Protein AF-A0A3B6QP80-F1 (afdb_monomer_lite)

Organism: Triticum aestivum (NCBI:txid4565)

Secondary structure (DSSP, 8-state):
-----------------------------------------------------------SSHHHHHHHHHHHHTT-TTS-HHHHHHHHHHSHHHHT-SSHHHHHHHHHHHHHHHHHHHHHHHHHHHHHHHHHHHHHHHHHHHHHHHHHHHHTT--HHHHHHHHHHHHHHHHHHHHHHHHH-SS-TTHHHHHHHHHHHHHHHHHHHHHHHTT-

Structure (mmCIF, N/CA/C/O backbone):
data_AF-A0A3B6QP80-F1
#
_entry.id   AF-A0A3B6QP80-F1
#
loop_
_atom_site.group_PDB
_atom_site.id
_atom_site.type_symbol
_atom_site.label_atom_id
_atom_site.label_alt_id
_atom_site.label_comp_id
_atom_site.label_asym_id
_atom_site.label_entity_id
_atom_site.label_seq_id
_atom_site.pdbx_PDB_ins_code
_atom_site.Cartn_x
_atom_site.Cartn_y
_atom_site.Cartn_z
_atom_site.occupancy
_atom_site.B_iso_or_equiv
_atom_site.auth_seq_id
_atom_site.auth_comp_id
_atom_site.auth_asym_id
_atom_site.auth_atom_id
_atom_site.pdbx_PDB_model_num
ATOM 1 N N . MET A 1 1 ? -5.879 -36.343 30.781 1.00 42.25 1 MET A N 1
ATOM 2 C CA . MET A 1 1 ? -4.598 -36.877 31.306 1.00 42.25 1 MET A CA 1
ATOM 3 C C . MET A 1 1 ? -3.570 -36.590 30.218 1.00 42.25 1 MET A C 1
ATOM 5 O O . MET A 1 1 ? -3.764 -37.098 29.132 1.00 42.25 1 MET A O 1
ATOM 9 N N . TYR A 1 2 ? -2.608 -35.675 30.321 1.00 35.06 2 TYR A N 1
ATOM 10 C CA . TYR A 1 2 ? -1.705 -35.333 31.422 1.00 35.06 2 TYR A CA 1
ATOM 11 C C . TYR A 1 2 ? -1.533 -33.814 31.615 1.00 35.06 2 TYR A C 1
ATOM 13 O O . TYR A 1 2 ? -1.986 -33.013 30.805 1.00 35.06 2 TYR A O 1
ATOM 21 N N . ALA A 1 3 ? -0.939 -33.477 32.758 1.00 36.88 3 ALA A N 1
ATOM 22 C CA . ALA A 1 3 ? -0.979 -32.211 33.470 1.00 36.88 3 ALA A CA 1
ATOM 23 C C . ALA A 1 3 ? 0.114 -31.188 33.096 1.00 36.88 3 ALA A C 1
ATOM 25 O O . ALA A 1 3 ? 1.065 -31.470 32.374 1.00 36.88 3 ALA A O 1
ATOM 26 N N . ALA A 1 4 ? -0.090 -29.999 33.666 1.00 38.25 4 ALA A N 1
ATOM 27 C CA . ALA A 1 4 ? 0.666 -28.758 33.596 1.00 38.25 4 ALA A CA 1
ATOM 28 C C . ALA A 1 4 ? 2.095 -28.794 34.177 1.00 38.25 4 ALA A C 1
ATOM 30 O O . ALA A 1 4 ? 2.418 -29.613 35.035 1.00 38.25 4 ALA A O 1
ATOM 31 N N . GLY A 1 5 ? 2.891 -27.789 33.790 1.00 33.41 5 GLY A N 1
ATOM 32 C CA . GLY A 1 5 ? 4.118 -27.358 34.465 1.00 33.41 5 GLY A CA 1
ATOM 33 C C . GLY A 1 5 ? 4.405 -25.879 34.169 1.00 33.41 5 GLY A C 1
ATOM 34 O O . GLY A 1 5 ? 4.544 -25.495 33.013 1.00 33.41 5 GLY A O 1
ATOM 35 N N . HIS A 1 6 ? 4.426 -25.052 35.217 1.00 35.84 6 HIS A N 1
ATOM 36 C CA . HIS A 1 6 ? 4.630 -23.597 35.210 1.00 35.84 6 HIS A CA 1
ATOM 37 C C . HIS A 1 6 ? 6.099 -23.177 35.434 1.00 35.84 6 HIS A C 1
ATOM 39 O O . HIS A 1 6 ? 6.855 -23.926 36.046 1.00 35.84 6 HIS A O 1
ATOM 45 N N . ALA A 1 7 ? 6.364 -21.898 35.089 1.00 37.06 7 ALA A N 1
ATOM 46 C CA . ALA A 1 7 ? 7.339 -20.920 35.636 1.00 37.06 7 ALA A CA 1
ATOM 47 C C . ALA A 1 7 ? 8.578 -20.578 34.764 1.00 37.06 7 ALA A C 1
ATOM 49 O O . ALA A 1 7 ? 9.056 -21.447 34.042 1.00 37.06 7 ALA A O 1
ATOM 50 N N . PRO A 1 8 ? 9.203 -19.378 34.905 1.00 43.72 8 PRO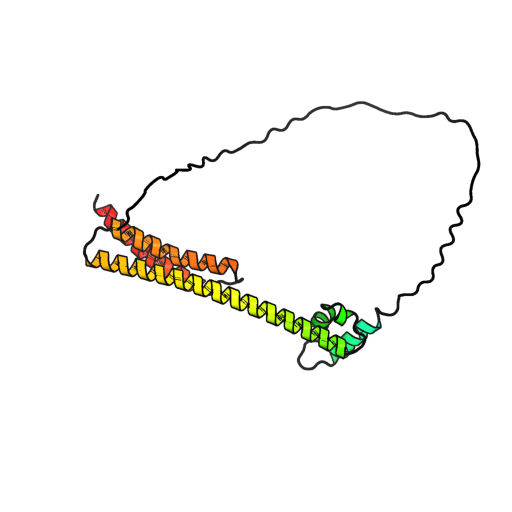 A N 1
ATOM 51 C CA . PRO A 1 8 ? 8.679 -18.062 35.310 1.00 43.72 8 PRO A CA 1
ATOM 52 C C . PRO A 1 8 ? 9.100 -16.882 34.389 1.00 43.72 8 PRO A C 1
ATOM 54 O O . PRO A 1 8 ? 9.961 -16.981 33.521 1.00 43.72 8 PRO A O 1
ATOM 57 N N . VAL A 1 9 ? 8.472 -15.734 34.661 1.00 35.59 9 VAL A N 1
ATOM 58 C CA . VAL A 1 9 ? 8.675 -14.387 34.097 1.00 35.59 9 VAL A CA 1
ATOM 59 C C . VAL A 1 9 ? 10.001 -13.763 34.561 1.00 35.59 9 VAL A C 1
ATOM 61 O O . VAL A 1 9 ? 10.296 -13.777 35.756 1.00 35.59 9 VAL A O 1
ATOM 64 N N . GLN A 1 10 ? 10.753 -13.131 33.649 1.00 35.59 10 GLN A N 1
ATOM 65 C CA . GLN A 1 10 ? 11.842 -12.204 33.987 1.00 35.59 10 GLN A CA 1
ATOM 66 C C . GLN A 1 10 ? 11.586 -10.800 33.421 1.00 35.59 10 GLN A C 1
ATOM 68 O O . GLN A 1 10 ? 11.357 -10.595 32.233 1.00 35.59 10 GLN A O 1
ATOM 73 N N . ASN A 1 11 ? 11.622 -9.846 34.348 1.00 31.84 11 ASN A N 1
ATOM 74 C CA . ASN A 1 11 ? 11.398 -8.414 34.216 1.00 31.84 11 ASN A CA 1
ATOM 75 C C . ASN A 1 11 ? 12.709 -7.730 33.783 1.00 31.84 11 ASN A C 1
ATOM 77 O O . ASN A 1 11 ? 13.734 -7.946 34.428 1.00 31.84 11 ASN A O 1
ATOM 81 N N . SER A 1 12 ? 12.703 -6.920 32.721 1.00 34.31 12 SER A N 1
ATOM 82 C CA . SER A 1 12 ? 13.893 -6.178 32.269 1.00 34.31 12 SER A CA 1
ATOM 83 C C . SER A 1 12 ? 13.595 -4.688 32.136 1.00 34.31 12 SER A C 1
ATOM 85 O O . SER A 1 12 ? 13.133 -4.195 31.110 1.00 34.31 12 SER A O 1
ATOM 87 N N . THR A 1 13 ? 13.884 -3.968 33.215 1.00 31.48 13 THR A N 1
ATOM 88 C CA . THR A 1 13 ? 13.878 -2.508 33.314 1.00 31.48 13 THR A CA 1
ATOM 89 C C . THR A 1 13 ? 15.133 -1.951 32.635 1.00 31.48 13 THR A C 1
ATOM 91 O O . THR A 1 13 ? 16.239 -2.157 33.133 1.00 31.48 13 THR A O 1
ATOM 94 N N . THR A 1 14 ? 14.997 -1.217 31.527 1.00 34.78 14 THR A N 1
ATOM 95 C CA . THR A 1 14 ? 16.144 -0.552 30.876 1.00 34.78 14 THR A CA 1
ATOM 96 C C . THR A 1 14 ? 16.162 0.932 31.239 1.00 34.78 14 THR A C 1
ATOM 98 O O . THR A 1 14 ? 15.241 1.681 30.920 1.00 34.78 14 THR A O 1
ATOM 101 N N . ARG A 1 15 ? 17.214 1.350 31.952 1.00 32.75 15 ARG A N 1
ATOM 102 C CA . ARG A 1 15 ? 17.473 2.721 32.414 1.00 32.75 15 ARG A CA 1
ATOM 103 C C . ARG A 1 15 ? 18.423 3.417 31.428 1.00 32.75 15 ARG A C 1
ATOM 105 O O . ARG A 1 15 ? 19.520 2.928 31.183 1.00 32.75 15 ARG A O 1
ATOM 112 N N . TYR A 1 16 ? 18.004 4.571 30.907 1.00 28.09 16 TYR A N 1
ATOM 113 C CA . TYR A 1 16 ? 18.807 5.496 30.096 1.00 28.09 16 TYR A CA 1
ATOM 114 C C . TYR A 1 16 ? 20.046 6.006 30.857 1.00 28.09 16 TYR A C 1
ATOM 116 O O . TYR A 1 16 ? 19.942 6.390 32.025 1.00 28.09 16 TYR A O 1
ATOM 124 N N . ARG A 1 17 ? 21.204 6.093 30.182 1.00 34.91 17 ARG A N 1
ATOM 125 C CA . ARG A 1 17 ? 22.382 6.835 30.667 1.00 34.91 17 ARG A CA 1
ATOM 126 C C . ARG A 1 17 ? 23.097 7.550 29.514 1.00 34.91 17 ARG A C 1
ATOM 128 O O . ARG A 1 17 ? 23.651 6.913 28.627 1.00 34.91 17 ARG A O 1
ATOM 135 N N . HIS A 1 18 ? 23.073 8.881 29.560 1.00 33.09 18 HIS A N 1
ATOM 136 C CA . HIS A 1 18 ? 23.902 9.783 28.758 1.00 33.09 18 HIS A CA 1
ATOM 137 C C . HIS A 1 18 ? 25.382 9.651 29.155 1.00 33.09 18 HIS A C 1
ATOM 139 O O . HIS A 1 18 ? 25.688 9.644 30.347 1.00 33.09 18 HIS A O 1
ATOM 145 N N . HIS A 1 19 ? 26.294 9.637 28.180 1.00 39.75 19 HIS A N 1
ATOM 146 C CA . HIS A 1 19 ? 27.722 9.871 28.410 1.00 39.75 19 HIS A CA 1
ATOM 147 C C . HIS A 1 19 ? 28.198 11.094 27.625 1.00 39.75 19 HIS A C 1
ATOM 149 O O . HIS A 1 19 ? 27.986 11.209 26.419 1.00 39.75 19 HIS A O 1
ATOM 155 N N . GLY A 1 20 ? 28.794 12.024 28.371 1.00 32.03 20 GLY A N 1
ATOM 156 C CA . GLY A 1 20 ? 29.342 13.283 27.902 1.00 32.03 20 GLY A CA 1
ATOM 157 C C . GLY A 1 20 ? 30.789 13.192 27.412 1.00 32.03 20 GLY A C 1
ATOM 158 O O . GLY A 1 20 ? 31.537 12.267 27.716 1.00 32.03 20 GLY A O 1
ATOM 159 N N . ARG A 1 21 ? 31.116 14.235 26.651 1.00 31.36 21 ARG A N 1
ATOM 160 C CA . ARG A 1 21 ? 32.393 14.695 26.095 1.00 31.36 21 ARG A CA 1
ATOM 161 C C . ARG A 1 21 ? 33.465 14.945 27.168 1.00 31.36 21 ARG A C 1
ATOM 163 O O . ARG A 1 21 ? 33.169 15.604 28.159 1.00 31.36 21 ARG A O 1
ATOM 170 N N . VAL A 1 22 ? 34.716 14.560 26.891 1.00 34.41 2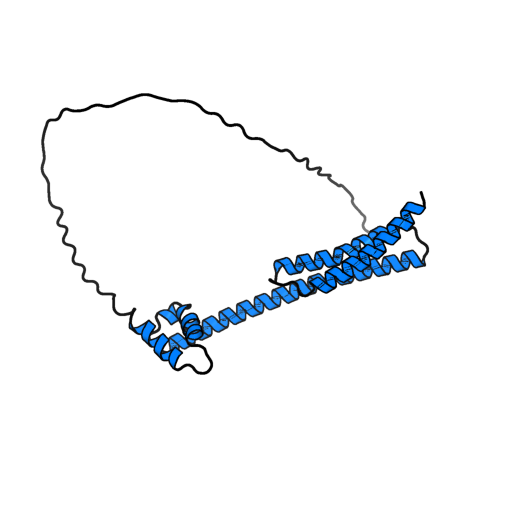2 VAL A N 1
ATOM 171 C CA . VAL A 1 22 ? 35.927 15.161 27.487 1.00 34.41 22 VAL A CA 1
ATOM 172 C C . VAL A 1 22 ? 37.004 15.299 26.403 1.00 34.41 22 VAL A C 1
ATOM 174 O O . VAL A 1 22 ? 37.457 14.310 25.835 1.00 34.41 22 VAL A O 1
ATOM 177 N N . GLU A 1 23 ? 37.374 16.548 26.112 1.00 32.44 23 GLU A N 1
ATOM 178 C CA . GLU A 1 23 ? 38.562 16.963 25.356 1.00 32.44 23 GLU A CA 1
ATOM 179 C C . GLU A 1 23 ? 39.790 17.006 26.273 1.00 32.44 23 GLU A C 1
ATOM 181 O O . GLU A 1 23 ? 39.702 17.475 27.408 1.00 32.44 23 GLU A O 1
ATOM 186 N N . THR A 1 24 ? 40.960 16.655 25.741 1.00 33.72 24 THR A N 1
ATOM 187 C CA . THR A 1 24 ? 42.260 17.039 26.308 1.00 33.72 24 THR A CA 1
ATOM 188 C C . THR A 1 24 ? 43.188 17.558 25.204 1.00 33.72 24 THR A C 1
ATOM 190 O O . THR A 1 24 ? 43.560 16.848 24.275 1.00 33.72 24 THR A O 1
ATOM 193 N N . ARG A 1 25 ? 43.562 18.841 25.316 1.00 37.84 25 ARG A N 1
ATOM 194 C CA . ARG A 1 25 ? 44.695 19.488 24.626 1.00 37.84 25 ARG A CA 1
ATOM 195 C C . ARG A 1 25 ? 45.981 19.277 25.435 1.00 37.84 25 ARG A C 1
ATOM 197 O O . ARG A 1 25 ? 45.911 19.350 26.660 1.00 37.84 25 ARG A O 1
ATOM 204 N N . ARG A 1 26 ? 47.138 19.242 24.750 1.00 34.91 26 ARG A N 1
ATOM 205 C CA . ARG A 1 26 ? 48.271 20.209 24.869 1.00 34.91 26 ARG A CA 1
ATOM 206 C C . ARG A 1 26 ? 49.632 19.545 24.572 1.00 34.91 26 ARG A C 1
ATOM 208 O O . ARG A 1 26 ? 49.967 18.544 25.188 1.00 34.91 26 ARG A O 1
ATOM 215 N N . GLY A 1 27 ? 50.443 20.186 23.722 1.00 31.09 27 GLY A N 1
ATOM 216 C CA . GLY A 1 27 ? 51.896 19.969 23.636 1.00 31.09 27 GLY A CA 1
ATOM 217 C C . GLY A 1 27 ? 52.517 20.506 22.340 1.00 31.09 27 GLY A C 1
ATOM 218 O O . GLY A 1 27 ? 52.315 19.909 21.294 1.00 31.09 27 GLY A O 1
ATOM 219 N N . SER A 1 28 ? 53.238 21.628 22.430 1.00 30.34 28 SER A N 1
ATOM 220 C CA . SER A 1 28 ? 53.829 22.430 21.342 1.00 30.34 28 SER A CA 1
ATOM 221 C C . SER A 1 28 ? 55.369 22.413 21.400 1.00 30.34 28 SER A C 1
ATOM 223 O O . SER A 1 28 ? 55.926 22.347 22.495 1.00 30.34 28 SER A O 1
ATOM 225 N N . ASP A 1 29 ? 55.988 22.570 20.224 1.00 34.75 29 ASP A N 1
ATOM 226 C CA . ASP A 1 29 ? 57.304 23.159 19.882 1.00 34.75 29 ASP A CA 1
ATOM 227 C C . ASP A 1 29 ? 58.663 22.473 20.143 1.00 34.75 29 ASP A C 1
ATOM 229 O O . ASP A 1 29 ? 59.101 22.277 21.281 1.00 34.75 29 ASP A O 1
ATOM 233 N N . ARG A 1 30 ? 59.405 22.299 19.027 1.00 37.44 30 ARG A N 1
ATOM 234 C CA . ARG A 1 30 ? 60.784 22.784 18.707 1.00 37.44 30 ARG A CA 1
ATOM 235 C C . ARG A 1 30 ? 61.323 22.024 17.472 1.00 37.44 30 ARG A C 1
ATOM 237 O O . ARG A 1 30 ? 61.018 20.851 17.340 1.00 37.44 30 ARG A O 1
ATOM 244 N N . ASN A 1 31 ? 62.207 22.495 16.589 1.00 31.38 31 ASN A N 1
ATOM 245 C CA . ASN A 1 31 ? 62.727 23.789 16.126 1.00 31.38 31 ASN A CA 1
ATOM 246 C C . ASN A 1 31 ? 63.717 23.441 14.972 1.00 31.38 31 ASN A C 1
ATOM 248 O O . ASN A 1 31 ? 64.502 22.514 15.140 1.00 31.38 31 ASN A O 1
ATOM 252 N N . THR A 1 32 ? 63.640 24.154 13.843 1.00 33.72 32 THR A N 1
ATOM 253 C CA . THR A 1 32 ? 64.679 24.522 12.833 1.00 33.72 32 THR A CA 1
ATOM 254 C C . THR A 1 32 ? 65.890 23.624 12.454 1.00 33.72 32 THR A C 1
ATOM 256 O O . THR A 1 32 ? 66.732 23.297 13.285 1.00 33.72 32 THR A O 1
ATOM 259 N N . ASP A 1 33 ? 66.018 23.423 11.129 1.00 34.81 33 ASP A N 1
ATOM 260 C CA . ASP A 1 33 ? 67.166 23.050 10.248 1.00 34.81 33 ASP A CA 1
ATOM 261 C C . ASP A 1 33 ? 68.368 24.045 10.346 1.00 34.81 33 ASP A C 1
ATOM 263 O O . ASP A 1 33 ? 68.107 25.159 10.822 1.00 34.81 33 ASP A O 1
ATOM 267 N N . PRO A 1 34 ? 69.648 23.762 9.934 1.00 43.53 34 PRO A N 1
ATOM 268 C CA . PRO A 1 34 ? 70.064 23.736 8.502 1.00 43.53 34 PRO A CA 1
ATOM 269 C C . PRO A 1 34 ? 71.349 22.925 8.078 1.00 43.53 34 PRO A C 1
ATOM 271 O O . PRO A 1 34 ? 72.372 22.909 8.755 1.00 43.53 34 PRO A O 1
ATOM 274 N N . HIS A 1 35 ? 71.332 22.387 6.846 1.00 33.09 35 HIS A N 1
ATOM 275 C CA . HIS A 1 35 ? 72.369 22.423 5.772 1.00 33.09 35 HIS A CA 1
ATOM 276 C C . HIS A 1 35 ? 73.858 21.935 5.912 1.00 33.09 35 HIS A C 1
ATOM 278 O O . HIS A 1 35 ? 74.719 22.610 6.466 1.00 33.09 35 HIS A O 1
ATOM 284 N N . THR A 1 36 ? 74.180 20.914 5.081 1.00 34.19 36 THR A N 1
ATOM 285 C CA . THR A 1 36 ? 75.286 20.836 4.065 1.00 34.19 36 THR A CA 1
ATOM 286 C C . THR A 1 36 ? 76.700 20.306 4.416 1.00 34.19 36 THR A C 1
ATOM 288 O O . THR A 1 36 ? 77.429 20.933 5.178 1.00 34.19 36 THR A O 1
ATOM 291 N N . LYS A 1 37 ? 77.124 19.233 3.696 1.00 35.09 37 LYS A N 1
ATOM 292 C CA . LYS A 1 37 ? 78.443 18.922 3.033 1.00 35.09 37 LYS A CA 1
ATOM 293 C C . LYS A 1 37 ? 78.503 17.396 2.738 1.00 35.09 37 LYS A C 1
ATOM 295 O O . LYS A 1 37 ? 78.492 16.625 3.684 1.00 35.09 37 LYS A O 1
ATOM 300 N N . LEU A 1 38 ? 78.301 16.848 1.530 1.00 32.25 38 LEU A N 1
ATOM 301 C CA . LEU A 1 38 ? 79.022 16.863 0.232 1.00 32.25 38 LEU A CA 1
ATOM 302 C C . LEU A 1 38 ? 80.379 16.101 0.204 1.00 32.25 38 LEU A C 1
ATOM 304 O O . LEU A 1 38 ? 81.248 16.405 1.011 1.00 32.25 38 LEU A O 1
ATOM 308 N N . PHE A 1 39 ? 80.535 15.233 -0.824 1.00 33.19 39 PHE A N 1
ATOM 309 C CA . PHE A 1 39 ? 81.672 14.377 -1.277 1.00 33.19 39 PHE A CA 1
ATOM 310 C C . PHE A 1 39 ? 81.758 12.964 -0.637 1.00 33.19 39 PHE A C 1
ATOM 312 O O . PHE A 1 39 ? 81.734 12.844 0.575 1.00 33.19 39 PHE A O 1
ATOM 319 N N . THR A 1 40 ? 81.843 11.823 -1.353 1.00 37.25 40 THR A N 1
ATOM 320 C CA . THR A 1 40 ? 82.521 11.539 -2.642 1.00 37.25 40 THR A CA 1
ATOM 321 C C . THR A 1 40 ? 82.064 10.186 -3.266 1.00 37.25 40 THR A C 1
ATOM 323 O O . THR A 1 40 ? 82.078 9.173 -2.582 1.00 37.25 40 THR A O 1
ATOM 326 N N . LEU A 1 41 ? 81.701 10.203 -4.563 1.00 34.75 41 LEU A N 1
ATOM 327 C CA . LEU A 1 41 ? 82.049 9.290 -5.687 1.00 34.75 41 LEU A CA 1
ATOM 328 C C . LEU A 1 41 ? 82.120 7.740 -5.539 1.00 34.75 41 LEU A C 1
ATOM 330 O O . LEU A 1 41 ? 83.034 7.238 -4.898 1.00 34.75 41 LEU A O 1
ATOM 334 N N . LEU A 1 42 ? 81.311 6.991 -6.323 1.00 31.12 42 LEU A N 1
ATOM 335 C CA . LEU A 1 42 ? 81.707 6.188 -7.520 1.00 31.12 42 LEU A CA 1
ATOM 336 C C . LEU A 1 42 ? 80.675 5.093 -7.914 1.00 31.12 42 LEU A C 1
ATOM 338 O O . LEU A 1 42 ? 80.025 4.506 -7.061 1.00 31.12 42 LEU A O 1
ATOM 342 N N . GLN A 1 43 ? 80.680 4.763 -9.217 1.00 39.47 43 GLN A N 1
ATOM 343 C CA . GLN A 1 43 ? 80.180 3.546 -9.903 1.00 39.47 43 GLN A CA 1
ATOM 344 C C . GLN A 1 43 ? 78.843 3.612 -10.684 1.00 39.47 43 GLN A C 1
ATOM 346 O O . GLN A 1 43 ? 77.770 3.245 -10.222 1.00 39.47 43 GLN A O 1
ATOM 351 N N . MET A 1 44 ? 78.992 4.081 -11.931 1.00 33.00 44 MET A N 1
ATOM 352 C CA . MET A 1 44 ? 78.437 3.593 -13.210 1.00 33.00 44 MET A CA 1
ATOM 353 C C . MET A 1 44 ? 77.438 2.413 -13.216 1.00 33.00 44 MET A C 1
ATOM 355 O O . MET A 1 44 ? 77.848 1.290 -12.947 1.00 33.00 44 MET A O 1
ATOM 359 N N . GLN A 1 45 ? 76.229 2.633 -13.770 1.00 36.34 45 GLN A N 1
ATOM 360 C CA . GLN A 1 45 ? 75.634 1.789 -14.836 1.00 36.34 45 GLN A CA 1
ATOM 361 C C . GLN A 1 45 ? 74.341 2.406 -15.430 1.00 36.34 45 GLN A C 1
ATOM 363 O O . GLN A 1 45 ? 73.372 2.573 -14.693 1.00 36.34 45 GLN A O 1
ATOM 368 N N . PRO A 1 46 ? 74.259 2.700 -16.748 1.00 43.50 46 PRO A N 1
ATOM 369 C CA . PRO A 1 46 ? 72.988 2.997 -17.406 1.00 43.50 46 PRO A CA 1
ATOM 370 C C . PRO A 1 46 ? 72.725 2.030 -18.571 1.00 43.50 46 PRO A C 1
ATOM 372 O O . PRO A 1 46 ? 73.402 2.091 -19.588 1.00 43.50 46 PRO A O 1
ATOM 375 N N . CYS A 1 47 ? 71.716 1.168 -18.451 1.00 38.47 47 CYS A N 1
ATOM 376 C CA . CYS A 1 47 ? 71.090 0.489 -19.592 1.00 38.47 47 CYS A CA 1
ATOM 377 C C . CYS A 1 47 ? 69.632 0.166 -19.241 1.00 38.47 47 CYS A C 1
ATOM 379 O O . CYS A 1 47 ? 69.298 -0.960 -18.886 1.00 38.47 47 CYS A O 1
ATOM 381 N N . VAL A 1 48 ? 68.753 1.165 -19.330 1.00 49.12 48 VAL A N 1
ATOM 382 C CA . VAL A 1 48 ? 67.304 0.934 -19.406 1.00 49.12 48 VAL A CA 1
ATOM 383 C C . VAL A 1 48 ? 66.823 1.559 -20.708 1.00 49.12 48 VAL A C 1
ATOM 385 O O . VAL A 1 48 ? 66.620 2.765 -20.811 1.00 49.12 48 VAL A O 1
ATOM 388 N N . VAL A 1 49 ? 66.713 0.710 -21.728 1.00 47.56 49 VAL A N 1
ATOM 389 C CA . VAL A 1 49 ? 66.086 1.017 -23.014 1.00 47.56 49 VAL A CA 1
ATOM 390 C C . VAL A 1 49 ? 64.577 1.061 -22.784 1.00 47.56 49 VAL A C 1
ATOM 392 O O . VAL A 1 49 ? 63.948 0.024 -22.592 1.00 47.56 49 VAL A O 1
ATOM 395 N N . LEU A 1 50 ? 63.993 2.259 -22.790 1.00 46.97 50 LEU A N 1
ATOM 396 C CA . LEU A 1 50 ? 62.546 2.458 -22.838 1.00 46.97 50 LEU A CA 1
ATOM 397 C C . LEU A 1 50 ? 62.173 2.918 -24.255 1.00 46.97 50 LEU A C 1
ATOM 399 O O . LEU A 1 50 ? 62.246 4.104 -24.564 1.00 46.97 50 LEU A O 1
ATOM 403 N N . LEU A 1 51 ? 61.775 1.982 -25.119 1.00 52.41 51 LEU A N 1
ATOM 404 C CA . LEU A 1 51 ? 61.091 2.293 -26.378 1.00 52.41 51 LEU A CA 1
ATOM 405 C C . LEU A 1 51 ? 59.682 1.694 -26.346 1.00 52.41 51 LEU A C 1
ATOM 407 O O . LEU A 1 51 ? 59.449 0.532 -26.666 1.00 52.41 51 LEU A O 1
ATOM 411 N N . LEU A 1 52 ? 58.746 2.542 -25.921 1.00 51.84 52 LEU A N 1
ATOM 412 C CA . LEU A 1 52 ? 57.300 2.406 -26.064 1.00 51.84 52 LEU A CA 1
ATOM 413 C C . LEU A 1 52 ? 56.908 2.524 -27.543 1.00 51.84 52 LEU A C 1
ATOM 415 O O . LEU A 1 52 ? 56.923 3.628 -28.071 1.00 51.84 52 LEU A O 1
ATOM 419 N N . THR A 1 53 ? 56.489 1.431 -28.186 1.00 53.97 53 THR A N 1
ATOM 420 C CA . THR A 1 53 ? 55.565 1.473 -29.340 1.00 53.97 53 THR A CA 1
ATOM 421 C C . THR A 1 53 ? 54.761 0.170 -29.442 1.00 53.97 53 THR A C 1
ATOM 423 O O . THR A 1 53 ? 55.016 -0.687 -30.281 1.00 53.97 53 THR A O 1
ATOM 426 N N . LEU A 1 54 ? 53.741 0.014 -28.593 1.00 42.75 54 LEU A N 1
ATOM 427 C CA . LEU A 1 54 ? 52.620 -0.877 -28.907 1.00 42.75 54 LEU A CA 1
ATOM 428 C C . LEU A 1 54 ? 51.534 -0.049 -29.594 1.00 42.75 54 LEU A C 1
ATOM 430 O O . LEU A 1 54 ? 50.710 0.594 -28.948 1.00 42.75 54 LEU A O 1
ATOM 434 N N . ALA A 1 55 ? 51.544 -0.073 -30.925 1.00 54.38 55 ALA A N 1
ATOM 435 C CA . ALA A 1 55 ? 50.378 0.262 -31.724 1.00 54.38 55 ALA A CA 1
ATOM 436 C C . ALA A 1 55 ? 49.347 -0.867 -31.566 1.00 54.38 55 ALA A C 1
ATOM 438 O O . ALA A 1 55 ? 49.300 -1.804 -32.359 1.00 54.38 55 ALA A O 1
ATOM 439 N N . ILE A 1 56 ? 48.533 -0.791 -30.516 1.00 54.03 56 ILE A N 1
ATOM 440 C CA . ILE A 1 56 ? 47.239 -1.470 -30.486 1.00 54.03 56 ILE A CA 1
ATOM 441 C C . ILE A 1 56 ? 46.219 -0.383 -30.809 1.00 54.03 56 ILE A C 1
ATOM 443 O O . ILE A 1 56 ? 46.014 0.535 -30.020 1.00 54.03 56 ILE A O 1
ATOM 447 N N . LEU A 1 57 ? 45.597 -0.470 -31.980 1.00 49.31 57 LEU A N 1
ATOM 448 C CA . LEU A 1 57 ? 44.325 0.193 -32.243 1.00 49.31 57 LEU A CA 1
ATOM 449 C C . LEU A 1 57 ? 43.211 -0.709 -31.695 1.00 49.31 57 LEU A C 1
ATOM 451 O O . LEU A 1 57 ? 42.950 -1.757 -32.285 1.00 49.31 57 LEU A O 1
ATOM 455 N N . PRO A 1 58 ? 42.495 -0.304 -30.635 1.00 53.53 58 PRO A N 1
ATOM 456 C CA . PRO A 1 58 ? 41.117 -0.715 -30.446 1.00 53.53 58 PRO A CA 1
ATOM 457 C C . PRO A 1 58 ? 40.255 0.544 -30.375 1.00 53.53 58 PRO A C 1
ATOM 459 O O . PRO A 1 58 ? 39.745 0.915 -29.323 1.00 53.53 58 PRO A O 1
ATOM 462 N N . SER A 1 59 ? 40.118 1.263 -31.482 1.00 51.69 59 SER A N 1
ATOM 463 C CA . SER A 1 59 ? 39.344 2.505 -31.468 1.00 51.69 59 SER A CA 1
ATOM 464 C C . SER A 1 59 ? 38.639 2.752 -32.790 1.00 51.69 59 SER A C 1
ATOM 466 O O . SER A 1 59 ? 38.858 3.753 -33.455 1.00 51.69 59 SER A O 1
ATOM 468 N N . LEU A 1 60 ? 37.730 1.839 -33.149 1.00 47.88 60 LEU A N 1
ATOM 469 C CA . LEU A 1 60 ? 36.632 2.173 -34.060 1.00 47.88 60 LEU A CA 1
ATOM 470 C C . LEU A 1 60 ? 35.375 1.314 -33.833 1.00 47.88 60 LEU A C 1
ATOM 472 O O . LEU A 1 60 ? 34.765 0.826 -34.775 1.00 47.88 60 LEU A O 1
ATOM 476 N N . VAL A 1 61 ? 34.975 1.110 -32.574 1.00 50.22 61 VAL A N 1
ATOM 477 C CA . VAL A 1 61 ? 33.683 0.458 -32.251 1.00 50.22 61 VAL A CA 1
ATOM 478 C C . VAL A 1 61 ? 32.725 1.399 -31.508 1.00 50.22 61 VAL A C 1
ATOM 480 O O . VAL A 1 61 ? 31.541 1.115 -31.401 1.00 50.22 61 VAL A O 1
ATOM 483 N N . ALA A 1 62 ? 33.185 2.576 -31.069 1.00 47.12 62 ALA A N 1
ATOM 484 C CA . ALA A 1 62 ? 32.328 3.557 -30.396 1.00 47.12 62 ALA A CA 1
ATOM 485 C C . ALA A 1 62 ? 31.410 4.340 -31.362 1.00 47.12 62 ALA A C 1
ATOM 487 O O . ALA A 1 62 ? 30.384 4.875 -30.951 1.00 47.12 62 ALA A O 1
ATOM 488 N N . SER A 1 63 ? 31.759 4.418 -32.652 1.00 51.94 63 SER A N 1
ATOM 489 C CA . SER A 1 63 ? 31.061 5.279 -33.623 1.00 51.94 63 SER A CA 1
ATOM 490 C C . SER A 1 63 ? 29.910 4.585 -34.362 1.00 51.94 63 SER A C 1
ATOM 492 O O . SER A 1 63 ? 29.009 5.255 -34.861 1.00 51.94 63 SER A O 1
ATOM 494 N N . THR A 1 64 ? 29.918 3.252 -34.445 1.00 53.88 64 THR A N 1
ATOM 495 C CA . THR A 1 64 ? 28.905 2.468 -35.177 1.00 53.88 64 THR A CA 1
ATOM 496 C C . THR A 1 64 ? 27.697 2.102 -34.317 1.00 53.88 64 THR A C 1
ATOM 498 O O . THR A 1 64 ? 26.590 1.958 -34.828 1.00 53.88 64 THR A O 1
ATOM 501 N N . THR A 1 65 ? 27.879 1.982 -33.003 1.00 58.03 65 THR A N 1
ATOM 502 C CA . THR A 1 65 ? 26.815 1.550 -32.088 1.00 58.03 65 THR A CA 1
ATOM 503 C C . THR A 1 65 ? 25.860 2.703 -31.762 1.00 58.03 65 THR A C 1
ATOM 505 O O . THR A 1 65 ? 24.640 2.539 -31.811 1.00 58.03 65 THR A O 1
ATOM 508 N N . SER A 1 66 ? 26.406 3.912 -31.583 1.00 66.62 66 SER A N 1
ATOM 509 C CA . SER A 1 66 ? 25.635 5.159 -31.478 1.00 66.62 66 SER A CA 1
ATOM 510 C C . SER A 1 66 ? 24.830 5.456 -32.756 1.00 66.62 66 SER A C 1
ATOM 512 O O . SER A 1 66 ? 23.662 5.848 -32.687 1.00 66.62 66 SER A O 1
ATOM 514 N N . SER A 1 67 ? 25.393 5.185 -33.944 1.00 80.50 67 SER A N 1
ATOM 515 C CA . SER A 1 67 ? 24.689 5.416 -35.215 1.00 80.50 67 SER A CA 1
ATOM 516 C C . SER A 1 67 ? 23.543 4.425 -35.455 1.00 80.50 67 SER A C 1
ATOM 518 O O . SER A 1 67 ? 22.502 4.814 -36.000 1.00 80.50 67 SER A O 1
ATOM 520 N N . LEU A 1 68 ? 23.678 3.170 -35.004 1.00 94.25 68 LEU A N 1
ATOM 521 C CA . LEU A 1 68 ? 22.623 2.164 -35.120 1.00 94.25 68 LEU A CA 1
ATOM 522 C C . LEU A 1 68 ? 21.434 2.457 -34.195 1.00 94.25 68 LEU A C 1
ATOM 524 O O . LEU A 1 68 ? 20.288 2.347 -34.642 1.00 94.25 68 LEU A O 1
ATOM 528 N N . ILE A 1 69 ? 21.689 2.854 -32.942 1.00 94.31 69 ILE A N 1
ATOM 529 C CA . ILE A 1 69 ? 20.636 3.274 -32.004 1.00 94.31 69 ILE A CA 1
ATOM 530 C C . ILE A 1 69 ? 19.899 4.493 -32.569 1.00 94.31 69 ILE A C 1
ATOM 532 O O . ILE A 1 69 ? 18.680 4.438 -32.713 1.00 94.31 69 ILE A O 1
ATOM 536 N N . ASN A 1 70 ? 20.616 5.537 -32.998 1.00 95.00 70 ASN A N 1
ATOM 537 C CA . ASN A 1 70 ? 20.011 6.741 -33.580 1.00 95.00 70 ASN A CA 1
ATOM 538 C C . ASN A 1 70 ? 19.140 6.417 -34.816 1.00 95.00 70 ASN A C 1
ATOM 540 O O . ASN A 1 70 ? 17.968 6.795 -34.900 1.00 95.00 70 ASN A O 1
ATOM 544 N N . THR A 1 71 ? 19.668 5.624 -35.755 1.00 95.25 71 THR A N 1
ATOM 545 C CA . THR A 1 71 ? 18.922 5.215 -36.962 1.00 95.25 71 THR A CA 1
ATOM 546 C C . THR A 1 71 ? 17.694 4.364 -36.629 1.00 95.25 71 THR A C 1
ATOM 548 O O . THR A 1 71 ? 16.687 4.416 -37.335 1.00 95.25 71 THR A O 1
ATOM 551 N N . THR A 1 72 ? 17.771 3.549 -35.578 1.00 95.75 72 THR A N 1
ATOM 552 C CA . THR A 1 72 ? 16.647 2.717 -35.139 1.00 95.75 72 THR A CA 1
ATOM 553 C C . THR A 1 72 ? 15.586 3.570 -34.449 1.00 95.75 72 THR A C 1
ATOM 555 O O . THR A 1 72 ? 14.421 3.501 -34.833 1.00 95.75 72 THR A O 1
ATOM 558 N N . CYS A 1 73 ? 15.980 4.423 -33.504 1.00 96.31 73 CYS A N 1
ATOM 559 C CA . CYS A 1 73 ? 15.067 5.254 -32.722 1.00 96.31 73 CYS A CA 1
ATOM 560 C C . CYS A 1 73 ? 14.397 6.363 -33.539 1.00 96.31 73 CYS A C 1
ATOM 562 O O . CYS A 1 73 ? 13.245 6.684 -33.278 1.00 96.31 73 CYS A O 1
ATOM 564 N N . SER A 1 74 ? 15.053 6.901 -34.572 1.00 96.38 74 SER A N 1
ATOM 565 C CA . SER A 1 74 ? 14.432 7.866 -35.500 1.00 96.38 74 SER A CA 1
ATOM 566 C C . SER A 1 74 ? 13.337 7.257 -36.385 1.00 96.38 74 SER A C 1
ATOM 568 O O . SER A 1 74 ? 12.527 7.989 -36.949 1.00 96.38 74 SER A O 1
ATOM 570 N N . LYS A 1 75 ? 13.307 5.925 -36.522 1.00 96.06 75 LYS A N 1
ATOM 571 C CA . LYS A 1 75 ? 12.342 5.190 -37.358 1.00 96.06 75 LYS A CA 1
ATOM 572 C C . LYS A 1 75 ? 11.364 4.338 -36.549 1.00 96.06 75 LYS A C 1
ATOM 574 O O . LYS A 1 75 ? 10.487 3.712 -37.141 1.00 96.06 75 LYS A O 1
ATOM 579 N N . ALA A 1 76 ? 11.531 4.261 -35.230 1.00 94.56 76 ALA A N 1
ATOM 580 C CA . ALA A 1 76 ? 10.678 3.457 -34.368 1.00 94.56 76 ALA A CA 1
ATOM 581 C C . ALA A 1 76 ? 9.285 4.106 -34.262 1.00 94.56 76 ALA A C 1
ATOM 583 O O . ALA A 1 76 ? 9.186 5.263 -33.853 1.00 94.56 76 ALA A O 1
ATOM 584 N N . PRO A 1 77 ? 8.201 3.402 -34.627 1.00 93.75 77 PRO A N 1
ATOM 585 C CA . PRO A 1 77 ? 6.860 3.953 -34.496 1.00 93.75 77 PRO A CA 1
ATOM 586 C C . PRO A 1 77 ? 6.421 3.968 -33.027 1.00 93.75 77 PRO A C 1
ATOM 588 O O . PRO A 1 77 ? 6.765 3.068 -32.263 1.00 93.75 77 PRO A O 1
ATOM 591 N N . ASN A 1 78 ? 5.597 4.951 -32.653 1.00 94.06 78 ASN A N 1
ATOM 592 C CA . ASN A 1 78 ? 4.895 5.026 -31.361 1.00 94.06 78 ASN A CA 1
ATOM 593 C C . ASN A 1 78 ? 5.787 5.041 -30.105 1.00 94.06 78 ASN A C 1
ATOM 595 O O . ASN A 1 78 ? 5.302 4.799 -29.002 1.00 94.06 78 ASN A O 1
ATOM 599 N N . VAL A 1 79 ? 7.077 5.341 -30.249 1.00 94.06 79 VAL A N 1
ATOM 600 C CA . VAL A 1 79 ? 8.020 5.484 -29.137 1.00 94.06 79 VAL A CA 1
ATOM 601 C C . VAL A 1 79 ? 8.767 6.797 -29.323 1.00 94.06 79 VAL A C 1
ATOM 603 O O . VAL A 1 79 ? 9.198 7.107 -30.432 1.00 94.06 79 VAL A O 1
ATOM 606 N N . SER A 1 80 ? 8.914 7.590 -28.258 1.00 96.12 80 SER A N 1
ATOM 607 C CA . SER A 1 80 ? 9.714 8.811 -28.353 1.00 96.12 80 SER A CA 1
ATOM 608 C C . SER A 1 80 ? 11.183 8.461 -28.583 1.00 96.12 80 SER A C 1
ATOM 610 O O . SER A 1 80 ? 11.697 7.479 -28.039 1.00 96.12 80 SER A O 1
ATOM 612 N N . TYR A 1 81 ? 11.866 9.281 -29.382 1.00 95.75 81 TYR A N 1
ATOM 613 C CA . TYR A 1 81 ? 13.281 9.085 -29.687 1.00 95.75 81 TYR A CA 1
ATOM 614 C C . TYR A 1 81 ? 14.113 8.938 -28.403 1.00 95.75 81 TYR A C 1
ATOM 616 O O . TYR A 1 81 ? 14.836 7.954 -28.251 1.00 95.75 81 TYR A O 1
ATOM 624 N N . ASP A 1 82 ? 13.921 9.841 -27.438 1.00 96.44 82 ASP A N 1
ATOM 625 C CA . ASP A 1 82 ? 14.659 9.837 -26.171 1.00 96.44 82 ASP A CA 1
ATOM 626 C C . ASP A 1 82 ? 14.391 8.580 -25.339 1.00 96.44 82 ASP A C 1
ATOM 628 O O . ASP A 1 82 ? 15.321 7.988 -24.794 1.00 96.44 82 ASP A O 1
ATOM 632 N N . HIS A 1 83 ? 13.136 8.119 -25.267 1.00 95.38 83 HIS A N 1
ATOM 633 C CA . HIS A 1 83 ? 12.816 6.883 -24.553 1.00 95.38 83 HIS A CA 1
ATOM 634 C C . HIS A 1 83 ? 13.505 5.679 -25.201 1.00 95.38 83 HIS A C 1
ATOM 636 O O . HIS A 1 83 ? 14.106 4.866 -24.501 1.00 95.38 83 HIS A O 1
ATOM 642 N N . CYS A 1 84 ? 13.470 5.590 -26.533 1.00 96.62 84 CYS A N 1
ATOM 643 C CA . CYS A 1 84 ? 14.144 4.529 -27.275 1.00 96.62 84 CYS A CA 1
ATOM 644 C C . CYS A 1 84 ? 15.661 4.531 -27.033 1.00 96.62 84 CYS A C 1
ATOM 646 O O . CYS A 1 84 ? 16.228 3.487 -26.703 1.00 96.62 84 CYS A O 1
ATOM 648 N N . VAL A 1 85 ? 16.315 5.694 -27.140 1.00 95.44 85 VAL A N 1
ATOM 649 C CA . VAL A 1 85 ? 17.761 5.822 -26.901 1.00 95.44 85 VAL A CA 1
ATOM 650 C C . VAL A 1 85 ? 18.105 5.408 -25.473 1.00 95.44 85 VAL A C 1
ATOM 652 O O . VAL A 1 85 ? 19.034 4.621 -25.282 1.00 95.44 85 VAL A O 1
ATOM 655 N N . ASN A 1 86 ? 17.340 5.881 -24.487 1.00 94.94 86 ASN A N 1
ATOM 656 C CA . ASN A 1 86 ? 17.569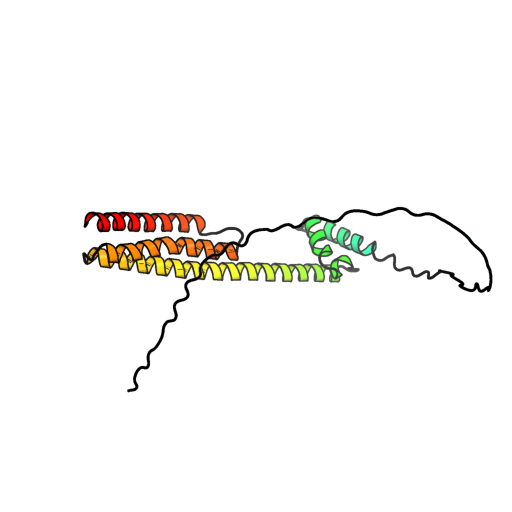 5.570 -23.078 1.00 94.94 86 ASN A CA 1
ATOM 657 C C . ASN A 1 86 ? 17.432 4.069 -22.794 1.00 94.94 86 ASN A C 1
ATOM 659 O O . ASN A 1 86 ? 18.308 3.490 -22.157 1.00 94.94 86 ASN A O 1
ATOM 663 N N . VAL A 1 87 ? 16.375 3.425 -23.300 1.00 94.81 87 VAL A N 1
ATOM 664 C CA . VAL A 1 87 ? 16.153 1.980 -23.122 1.00 94.81 87 VAL A CA 1
ATOM 665 C C . VAL A 1 87 ? 17.282 1.163 -23.744 1.00 94.81 87 VAL A C 1
ATOM 667 O O . VAL A 1 87 ? 17.822 0.268 -23.098 1.00 94.81 87 VAL A O 1
ATOM 670 N N . LEU A 1 88 ? 17.659 1.464 -24.989 1.00 95.12 88 LEU A N 1
ATOM 671 C CA . LEU A 1 88 ? 18.668 0.681 -25.705 1.00 95.12 88 LEU A CA 1
ATOM 672 C C . LEU A 1 88 ? 20.084 0.902 -25.164 1.00 95.12 88 LEU A C 1
ATOM 674 O O . LEU A 1 88 ? 20.887 -0.028 -25.178 1.00 95.12 88 LEU A O 1
ATOM 678 N N . SER A 1 89 ? 20.384 2.106 -24.677 1.00 94.00 89 SER A N 1
ATOM 679 C CA . SER A 1 89 ? 21.707 2.440 -24.134 1.00 94.00 89 SER A CA 1
ATOM 680 C C . SER A 1 89 ? 21.902 1.966 -22.690 1.00 94.00 89 SER A C 1
ATOM 682 O O . SER A 1 89 ? 23.040 1.884 -22.235 1.00 94.00 89 SER A O 1
ATOM 684 N N . ALA A 1 90 ? 20.822 1.647 -21.966 1.00 93.19 90 ALA A N 1
ATOM 685 C CA . ALA A 1 90 ? 20.892 1.144 -20.593 1.00 93.19 90 ALA A CA 1
ATOM 686 C C . ALA A 1 90 ? 21.424 -0.300 -20.499 1.00 93.19 90 ALA A C 1
ATOM 688 O O . ALA A 1 90 ? 22.015 -0.670 -19.485 1.00 93.19 90 ALA A O 1
ATOM 689 N N . ASP A 1 91 ? 21.245 -1.114 -21.544 1.00 91.94 91 ASP A N 1
ATOM 690 C CA . ASP A 1 91 ? 21.813 -2.464 -21.625 1.00 91.94 91 ASP A CA 1
ATOM 691 C C . ASP A 1 91 ? 23.188 -2.408 -22.326 1.00 91.94 91 ASP A C 1
ATOM 693 O O . ASP A 1 91 ? 23.264 -1.949 -23.470 1.00 91.94 91 ASP A O 1
ATOM 697 N N . PRO A 1 92 ? 24.283 -2.909 -21.718 1.00 91.56 92 PRO A N 1
ATOM 698 C CA . PRO A 1 92 ? 25.609 -2.911 -22.346 1.00 91.56 92 PRO A CA 1
ATOM 699 C C . PRO A 1 92 ? 25.669 -3.612 -23.715 1.00 91.56 92 PRO A C 1
ATOM 701 O O . PRO A 1 92 ? 26.428 -3.197 -24.595 1.00 91.56 92 PRO A O 1
ATOM 704 N N . ALA A 1 93 ? 24.869 -4.660 -23.928 1.00 89.25 93 ALA A N 1
ATOM 705 C CA . ALA A 1 93 ? 24.753 -5.349 -25.213 1.00 89.25 93 ALA A CA 1
ATOM 706 C C . ALA A 1 93 ? 23.919 -4.553 -26.230 1.00 89.25 93 ALA A C 1
ATOM 708 O O . ALA A 1 93 ? 24.128 -4.709 -27.433 1.00 89.25 93 ALA A O 1
ATOM 709 N N . GLY A 1 94 ? 23.005 -3.697 -25.762 1.00 92.00 94 GLY A N 1
ATOM 710 C CA . GLY A 1 94 ? 22.310 -2.709 -26.587 1.00 92.00 94 GLY A CA 1
ATOM 711 C C . GLY A 1 94 ? 23.235 -1.562 -27.002 1.00 92.00 94 GLY A C 1
ATOM 712 O O . GLY A 1 94 ? 23.367 -1.275 -28.190 1.00 92.00 94 GLY A O 1
ATOM 713 N N . ALA A 1 95 ? 23.973 -0.991 -26.048 1.00 91.69 95 ALA A N 1
ATOM 714 C CA . ALA A 1 95 ? 24.934 0.092 -26.271 1.00 91.69 95 ALA A CA 1
ATOM 715 C C . ALA A 1 95 ? 26.105 -0.294 -27.196 1.00 91.69 95 ALA A C 1
ATOM 717 O O . ALA A 1 95 ? 26.685 0.568 -27.857 1.00 91.69 95 ALA A O 1
ATOM 718 N N . SER A 1 96 ? 26.454 -1.584 -27.250 1.00 91.88 96 SER A N 1
ATOM 719 C CA . SER A 1 96 ? 27.490 -2.138 -28.134 1.00 91.88 96 SER A CA 1
ATOM 720 C C . SER A 1 96 ? 26.930 -2.900 -29.345 1.00 91.88 96 SER A C 1
ATOM 722 O O . SER A 1 96 ? 27.676 -3.567 -30.066 1.00 91.88 96 SER A O 1
ATOM 724 N N . ALA A 1 97 ? 25.618 -2.821 -29.591 1.00 93.50 97 ALA A N 1
ATOM 725 C CA . ALA A 1 97 ? 24.970 -3.596 -30.639 1.00 93.50 97 ALA A CA 1
ATOM 726 C C . ALA A 1 97 ? 25.450 -3.196 -32.041 1.00 93.50 97 ALA A C 1
ATOM 728 O O . ALA A 1 97 ? 25.484 -2.025 -32.412 1.00 93.50 97 ALA A O 1
ATOM 729 N N . THR A 1 98 ? 25.739 -4.207 -32.856 1.00 92.75 98 THR A N 1
ATOM 730 C CA . THR A 1 98 ? 26.119 -4.067 -34.271 1.00 92.75 98 THR A CA 1
ATOM 731 C C . THR A 1 98 ? 24.970 -4.375 -35.230 1.00 92.75 98 THR A C 1
ATOM 733 O O . THR A 1 98 ? 25.104 -4.204 -36.437 1.00 92.75 98 THR A O 1
ATOM 736 N N . ASP A 1 99 ? 23.842 -4.859 -34.713 1.00 92.44 99 ASP A N 1
ATOM 737 C CA . ASP A 1 99 ? 22.671 -5.249 -35.488 1.00 92.44 99 ASP A CA 1
ATOM 738 C C . ASP A 1 99 ? 21.376 -5.026 -34.690 1.00 92.44 99 ASP A C 1
ATOM 740 O O . ASP A 1 99 ? 21.365 -4.953 -33.457 1.00 92.44 99 ASP A O 1
ATOM 744 N N . LYS A 1 100 ? 20.252 -4.918 -35.406 1.00 94.38 100 LYS A N 1
ATOM 745 C CA . LYS A 1 100 ? 18.940 -4.652 -34.797 1.00 94.38 100 LYS A CA 1
ATOM 746 C C . LYS A 1 100 ? 18.421 -5.812 -33.946 1.00 94.38 100 LYS A C 1
ATOM 748 O O . LYS A 1 100 ? 17.588 -5.581 -33.076 1.00 94.38 100 LYS A O 1
ATOM 753 N N . ARG A 1 101 ? 18.891 -7.046 -34.164 1.00 95.06 101 ARG A N 1
ATOM 754 C CA . ARG A 1 101 ? 18.475 -8.206 -33.361 1.00 95.06 101 ARG A CA 1
ATOM 755 C C . ARG A 1 101 ? 19.019 -8.083 -31.939 1.00 95.06 101 ARG A C 1
ATOM 757 O O . ARG A 1 101 ? 18.289 -8.365 -30.994 1.00 95.06 101 ARG A O 1
ATOM 764 N N . ARG A 1 102 ? 20.255 -7.607 -31.771 1.00 94.00 102 ARG A N 1
ATOM 765 C CA . ARG A 1 102 ? 20.827 -7.293 -30.451 1.00 94.00 102 ARG A CA 1
ATOM 766 C C . ARG A 1 102 ? 20.103 -6.140 -29.758 1.00 94.00 102 ARG A C 1
ATOM 768 O O . ARG A 1 102 ? 19.804 -6.267 -28.575 1.00 94.00 102 ARG A O 1
ATOM 775 N N . LEU A 1 103 ? 19.731 -5.087 -30.492 1.00 95.12 103 LEU A N 1
ATOM 776 C CA . LEU A 1 103 ? 18.888 -4.010 -29.949 1.00 95.12 103 LEU A CA 1
ATOM 777 C C . LEU A 1 103 ? 17.518 -4.524 -29.487 1.00 95.12 103 LEU A C 1
ATOM 779 O O . LEU A 1 103 ? 17.061 -4.167 -28.406 1.00 95.12 103 LEU A O 1
ATOM 783 N N . LEU A 1 104 ? 16.886 -5.408 -30.265 1.00 95.62 104 LEU A N 1
ATOM 784 C CA . LEU A 1 104 ? 15.626 -6.043 -29.877 1.00 95.62 104 LEU A CA 1
ATOM 785 C C . LEU A 1 104 ? 15.777 -6.872 -28.594 1.00 95.62 104 LEU A C 1
ATOM 787 O O . LEU A 1 104 ? 14.926 -6.786 -27.714 1.00 95.62 104 LEU A O 1
ATOM 791 N N . ILE A 1 105 ? 16.854 -7.652 -28.463 1.00 95.75 105 ILE A N 1
ATOM 792 C CA . ILE A 1 105 ? 17.128 -8.430 -27.245 1.00 95.75 105 ILE A CA 1
ATOM 793 C C . ILE A 1 105 ? 17.334 -7.502 -26.040 1.00 95.75 105 ILE A C 1
ATOM 795 O O . ILE A 1 105 ? 16.787 -7.780 -24.977 1.00 95.75 105 ILE A O 1
ATOM 799 N N . ALA A 1 106 ? 18.079 -6.405 -26.199 1.00 94.88 106 ALA A N 1
ATOM 800 C CA . ALA A 1 106 ? 18.273 -5.402 -25.151 1.00 94.88 106 ALA A CA 1
ATOM 801 C C . ALA A 1 106 ? 16.941 -4.769 -24.710 1.00 94.88 106 ALA A C 1
ATOM 803 O O . ALA A 1 106 ? 16.627 -4.749 -23.521 1.00 94.88 106 ALA A O 1
ATOM 804 N N . ALA A 1 107 ? 16.107 -4.344 -25.664 1.00 96.00 107 ALA A N 1
ATOM 805 C CA . ALA A 1 107 ? 14.774 -3.822 -25.369 1.00 96.00 107 ALA A CA 1
ATOM 806 C C . ALA A 1 107 ? 13.899 -4.861 -24.647 1.00 96.00 107 ALA A C 1
ATOM 808 O O . ALA A 1 107 ? 13.288 -4.547 -23.629 1.00 96.00 107 ALA A O 1
ATOM 809 N N . ALA A 1 108 ? 13.891 -6.113 -25.117 1.00 97.06 108 ALA A N 1
ATOM 810 C CA . ALA A 1 108 ? 13.134 -7.196 -24.491 1.00 97.06 108 ALA A CA 1
ATOM 811 C C . ALA A 1 108 ? 13.614 -7.497 -23.062 1.00 97.06 108 ALA A C 1
ATOM 813 O O . ALA A 1 108 ? 12.790 -7.711 -22.173 1.00 97.06 108 ALA A O 1
ATOM 814 N N . LYS A 1 109 ? 14.927 -7.464 -22.802 1.00 96.12 109 LYS A N 1
ATOM 815 C CA . LYS A 1 109 ? 15.473 -7.578 -21.441 1.00 96.12 109 LYS A CA 1
ATOM 816 C C . LYS A 1 109 ? 15.001 -6.434 -20.555 1.00 96.12 109 LYS A C 1
ATOM 818 O O . LYS A 1 109 ? 14.552 -6.689 -19.440 1.00 96.12 109 LYS A O 1
ATOM 823 N N . GLN A 1 110 ? 15.031 -5.198 -21.053 1.00 95.31 110 GLN A N 1
ATOM 824 C CA . GLN A 1 110 ? 14.513 -4.058 -20.302 1.00 95.31 110 GLN A CA 1
ATOM 825 C C . GLN A 1 110 ? 13.013 -4.211 -20.011 1.00 95.31 110 GLN A C 1
ATOM 827 O O . GLN A 1 110 ? 12.573 -3.905 -18.903 1.00 95.31 110 GLN A O 1
ATOM 832 N N . THR A 1 111 ? 12.232 -4.750 -20.954 1.00 96.12 111 THR A N 1
ATOM 833 C CA . THR A 1 111 ? 10.828 -5.110 -20.716 1.00 96.12 111 THR A CA 1
ATOM 834 C C . THR A 1 111 ? 10.700 -6.146 -19.601 1.00 96.12 111 THR A C 1
ATOM 836 O O . THR A 1 111 ? 9.908 -5.936 -18.688 1.00 96.12 111 THR A O 1
ATOM 839 N N . VAL A 1 112 ? 11.494 -7.222 -19.608 1.00 97.69 112 VAL A N 1
ATOM 840 C CA . VAL A 1 112 ? 11.483 -8.237 -18.535 1.00 97.69 112 VAL A CA 1
ATOM 841 C C . VAL A 1 112 ? 11.834 -7.625 -17.178 1.00 97.69 112 VAL A C 1
ATOM 843 O O . VAL A 1 112 ? 11.153 -7.908 -16.190 1.00 97.69 112 VAL A O 1
ATOM 846 N N . HIS A 1 113 ? 12.847 -6.757 -17.118 1.00 95.81 113 HIS A N 1
ATOM 847 C CA . HIS A 1 113 ? 13.207 -6.044 -15.892 1.00 95.81 113 HIS A CA 1
ATOM 848 C C . HIS A 1 113 ? 12.064 -5.145 -15.405 1.00 95.81 113 HIS A C 1
ATOM 850 O O . HIS A 1 113 ? 11.694 -5.204 -14.233 1.00 95.81 113 HIS A O 1
ATOM 856 N N . SER A 1 114 ? 11.460 -4.367 -16.306 1.00 95.56 114 SER A N 1
ATOM 857 C CA . SER A 1 114 ? 10.332 -3.488 -15.987 1.00 95.56 114 SER A CA 1
ATOM 858 C C . SER A 1 114 ? 9.111 -4.273 -15.506 1.00 95.56 114 SER A C 1
ATOM 860 O O . SER A 1 114 ? 8.493 -3.891 -14.514 1.00 95.56 114 SER A O 1
ATOM 862 N N . VAL A 1 115 ? 8.767 -5.379 -16.173 1.00 97.94 115 VAL A N 1
ATOM 863 C CA . VAL A 1 115 ? 7.644 -6.247 -15.788 1.00 97.94 115 VAL A CA 1
ATOM 864 C C . VAL A 1 115 ? 7.904 -6.869 -14.421 1.00 97.94 115 VAL A C 1
ATOM 866 O O . VAL A 1 115 ? 7.050 -6.764 -13.547 1.00 97.94 115 VAL A O 1
ATOM 869 N N . THR A 1 116 ? 9.091 -7.438 -14.201 1.00 97.44 116 THR A N 1
ATOM 870 C CA . THR A 1 116 ? 9.473 -8.030 -12.907 1.00 97.44 116 THR A CA 1
ATOM 871 C C . THR A 1 116 ? 9.384 -7.005 -11.777 1.00 97.44 116 THR A C 1
ATOM 873 O O . THR A 1 116 ? 8.781 -7.278 -10.743 1.00 97.44 116 THR A O 1
ATOM 876 N N . SER A 1 117 ? 9.924 -5.801 -11.988 1.00 95.12 117 SER A N 1
ATOM 877 C CA . SER A 1 117 ? 9.841 -4.717 -11.006 1.00 95.12 117 SER A CA 1
ATOM 878 C C . SER A 1 117 ? 8.393 -4.310 -10.727 1.00 95.12 117 SER A C 1
ATOM 880 O O . SER A 1 117 ? 8.022 -4.134 -9.570 1.00 95.12 117 SER A O 1
ATOM 882 N N . THR A 1 118 ? 7.555 -4.220 -11.763 1.00 94.56 118 THR A N 1
ATOM 883 C CA . THR A 1 118 ? 6.140 -3.859 -11.600 1.00 94.56 118 THR A CA 1
ATOM 884 C C . THR A 1 118 ? 5.374 -4.941 -10.833 1.00 94.56 118 THR A C 1
ATOM 886 O O . THR A 1 118 ? 4.607 -4.619 -9.932 1.00 94.56 118 THR A O 1
ATOM 889 N N . VAL A 1 119 ? 5.600 -6.223 -11.139 1.00 96.25 119 VAL A N 1
ATOM 890 C CA . VAL A 1 119 ? 4.995 -7.351 -10.408 1.00 96.25 119 VAL A CA 1
ATOM 891 C C . VAL A 1 119 ? 5.412 -7.344 -8.938 1.00 96.25 119 VAL A C 1
ATOM 893 O O . VAL A 1 119 ? 4.574 -7.597 -8.074 1.00 96.25 119 VAL A O 1
ATOM 896 N N . HIS A 1 120 ? 6.672 -7.020 -8.639 1.00 92.44 120 HIS A N 1
ATOM 897 C CA . HIS A 1 120 ? 7.135 -6.894 -7.259 1.00 92.44 120 HIS A CA 1
ATOM 898 C C . HIS A 1 120 ? 6.391 -5.774 -6.519 1.00 92.44 120 HIS A C 1
ATOM 900 O O . HIS A 1 120 ? 5.800 -6.041 -5.480 1.00 92.44 120 HIS A O 1
ATOM 906 N N . ILE A 1 121 ? 6.280 -4.583 -7.123 1.00 88.81 121 ILE A N 1
ATOM 907 C CA . ILE A 1 121 ? 5.505 -3.459 -6.564 1.00 88.81 121 ILE A CA 1
ATOM 908 C C . ILE A 1 121 ? 4.040 -3.853 -6.313 1.00 88.81 121 ILE A C 1
ATOM 910 O O . ILE A 1 121 ? 3.481 -3.525 -5.268 1.00 88.81 121 ILE A O 1
ATOM 914 N N . MET A 1 122 ? 3.397 -4.554 -7.256 1.00 90.56 122 MET A N 1
ATOM 915 C CA . MET A 1 122 ? 2.018 -5.027 -7.064 1.00 90.56 122 MET A CA 1
ATOM 916 C C . MET A 1 122 ? 1.912 -6.039 -5.919 1.00 90.56 122 MET A C 1
ATOM 918 O O . MET A 1 122 ? 0.936 -6.015 -5.174 1.00 90.56 122 MET A O 1
ATOM 922 N N . SER A 1 123 ? 2.899 -6.924 -5.782 1.00 91.44 123 SER A N 1
ATOM 923 C CA . SER A 1 123 ? 2.925 -7.938 -4.724 1.00 91.44 123 SER A CA 1
ATOM 924 C C . SER A 1 123 ? 3.063 -7.292 -3.347 1.00 91.44 123 SER A C 1
ATOM 926 O O . SER A 1 123 ? 2.287 -7.617 -2.450 1.00 91.44 123 SER A O 1
ATOM 928 N N . ASP A 1 124 ? 3.972 -6.323 -3.213 1.00 87.00 124 ASP A N 1
ATOM 929 C CA . ASP A 1 124 ? 4.157 -5.553 -1.982 1.00 87.00 124 ASP A CA 1
ATOM 930 C C . ASP A 1 124 ? 2.866 -4.800 -1.629 1.00 87.00 124 ASP A C 1
ATOM 932 O O . ASP A 1 124 ? 2.376 -4.889 -0.506 1.00 87.00 124 ASP A O 1
ATOM 936 N N . LEU A 1 125 ? 2.224 -4.151 -2.611 1.00 88.38 125 LEU A N 1
ATOM 937 C CA . LEU A 1 125 ? 0.945 -3.467 -2.399 1.00 88.38 125 LEU A CA 1
ATOM 938 C C . LEU A 1 125 ? -0.158 -4.415 -1.898 1.00 88.38 125 LEU A C 1
ATOM 940 O O . LEU A 1 125 ? -0.906 -4.058 -0.987 1.00 88.38 125 LEU A O 1
ATOM 944 N N . ILE A 1 126 ? -0.277 -5.614 -2.477 1.00 90.81 126 ILE A N 1
ATOM 945 C CA . ILE A 1 126 ? -1.256 -6.620 -2.034 1.00 90.81 126 ILE A CA 1
ATOM 946 C C . ILE A 1 126 ? -0.967 -7.054 -0.593 1.00 90.81 126 ILE A C 1
ATOM 948 O O . ILE A 1 126 ? -1.896 -7.198 0.204 1.00 90.81 126 ILE A O 1
ATOM 952 N N . GLN A 1 127 ? 0.303 -7.255 -0.245 1.00 90.00 127 GLN A N 1
ATOM 953 C CA . GLN A 1 127 ? 0.701 -7.636 1.106 1.00 90.00 127 GLN A CA 1
ATOM 954 C C . GLN A 1 127 ? 0.357 -6.548 2.133 1.00 90.00 127 GLN A C 1
ATOM 956 O O . GLN A 1 127 ? -0.227 -6.860 3.178 1.00 90.00 127 GLN A O 1
ATOM 961 N N . GLU A 1 128 ? 0.646 -5.281 1.834 1.00 88.69 128 GLU A N 1
ATOM 962 C CA . GLU A 1 128 ? 0.308 -4.170 2.731 1.00 88.69 128 GLU A CA 1
ATOM 963 C C . GLU A 1 128 ? -1.212 -3.997 2.875 1.00 88.69 128 GLU A C 1
ATOM 965 O O . GLU A 1 128 ? -1.720 -3.838 3.987 1.00 88.69 128 GLU A O 1
ATOM 970 N N . LEU A 1 129 ? -1.971 -4.137 1.781 1.00 91.44 129 LEU A N 1
ATOM 971 C CA . LEU A 1 129 ? -3.437 -4.119 1.825 1.00 91.44 129 LEU A CA 1
ATOM 972 C C . LEU A 1 129 ? -4.006 -5.253 2.687 1.00 91.44 129 LEU A C 1
ATOM 974 O O . LEU A 1 129 ? -4.893 -5.011 3.504 1.00 91.44 129 LEU A O 1
ATOM 978 N N . ASN A 1 130 ? -3.484 -6.473 2.554 1.00 93.38 130 ASN A N 1
ATOM 979 C CA . ASN A 1 130 ? -3.903 -7.602 3.389 1.00 93.38 130 ASN A CA 1
ATOM 980 C C . ASN A 1 130 ? -3.608 -7.356 4.872 1.00 93.38 130 ASN A C 1
ATOM 982 O O . ASN A 1 130 ? -4.423 -7.689 5.733 1.00 93.38 130 ASN A O 1
ATOM 986 N N . THR A 1 131 ? -2.474 -6.727 5.172 1.00 91.94 131 THR A N 1
ATOM 987 C CA . THR A 1 131 ? -2.112 -6.339 6.539 1.00 91.94 131 THR A CA 1
ATOM 988 C C . THR A 1 131 ? -3.088 -5.285 7.082 1.00 91.94 131 THR A C 1
ATOM 990 O O . THR A 1 131 ? -3.604 -5.425 8.191 1.00 91.94 131 THR A O 1
ATOM 993 N N . CYS A 1 132 ? -3.441 -4.279 6.279 1.00 93.88 132 CYS A N 1
ATOM 994 C CA . CYS A 1 132 ? -4.486 -3.308 6.612 1.00 93.88 132 CYS A CA 1
ATOM 995 C C . CYS A 1 132 ? -5.853 -3.949 6.862 1.00 93.88 132 CYS A C 1
ATOM 997 O O . CYS A 1 132 ? -6.517 -3.589 7.833 1.00 93.88 132 CYS A O 1
ATOM 999 N N . ILE A 1 133 ? -6.262 -4.923 6.046 1.00 96.12 133 ILE A N 1
ATOM 1000 C CA . ILE A 1 133 ? -7.520 -5.654 6.251 1.00 96.12 133 ILE A CA 1
ATOM 1001 C C . ILE A 1 133 ? -7.550 -6.295 7.645 1.00 96.12 133 ILE A C 1
ATOM 1003 O O . ILE A 1 133 ? -8.561 -6.182 8.336 1.00 96.12 133 ILE A O 1
ATOM 1007 N N . GLN A 1 134 ? -6.445 -6.893 8.098 1.00 96.81 134 GLN A N 1
ATOM 1008 C CA . GLN A 1 134 ? -6.358 -7.474 9.444 1.00 96.81 134 GLN A CA 1
ATOM 1009 C C . GLN A 1 134 ? -6.495 -6.416 10.549 1.00 96.81 134 GLN A C 1
ATOM 1011 O O . GLN A 1 134 ? -7.204 -6.646 11.531 1.00 96.81 134 GLN A O 1
ATOM 1016 N N . TYR A 1 135 ? -5.868 -5.243 10.392 1.00 96.81 135 TYR A N 1
ATOM 1017 C CA . TYR A 1 135 ? -6.040 -4.128 11.334 1.00 96.81 135 TYR A CA 1
ATOM 1018 C C . TYR A 1 135 ? -7.506 -3.665 11.401 1.00 96.81 135 TYR A C 1
ATOM 1020 O O . TYR A 1 135 ? -8.067 -3.501 12.484 1.00 96.81 135 TYR A O 1
ATOM 1028 N N . TYR A 1 136 ? -8.177 -3.530 10.255 1.00 97.69 136 TYR A N 1
ATOM 1029 C CA . TYR A 1 136 ? -9.590 -3.137 10.210 1.00 97.69 136 TYR A CA 1
ATOM 1030 C C . TYR A 1 136 ? -10.541 -4.205 10.763 1.00 97.69 136 TYR A C 1
ATOM 1032 O O . TYR A 1 136 ? -11.542 -3.863 11.394 1.00 97.69 136 TYR A O 1
ATOM 1040 N N . GLN A 1 137 ? -10.231 -5.491 10.587 1.00 98.44 137 GLN A N 1
ATOM 1041 C CA . GLN A 1 137 ? -10.978 -6.578 11.227 1.00 98.44 137 GLN A CA 1
ATOM 1042 C C . GLN A 1 137 ? -10.899 -6.470 12.754 1.00 98.44 137 GLN A C 1
ATOM 1044 O O . GLN A 1 137 ? -11.941 -6.459 13.412 1.00 98.44 137 GLN A O 1
ATOM 1049 N N . ARG A 1 138 ? -9.699 -6.268 13.316 1.00 98.38 138 ARG A N 1
ATOM 1050 C CA . ARG A 1 138 ? -9.524 -6.036 14.761 1.00 98.38 138 ARG A CA 1
ATOM 1051 C C . ARG A 1 138 ? -10.216 -4.769 15.247 1.00 98.38 138 ARG A C 1
ATOM 1053 O O . ARG A 1 138 ? -10.861 -4.791 16.292 1.00 98.38 138 ARG A O 1
ATOM 1060 N N . MET A 1 139 ? -10.135 -3.677 14.485 1.00 98.31 139 MET A N 1
ATOM 1061 C CA . MET A 1 139 ? -10.883 -2.454 14.787 1.00 98.31 139 MET A CA 1
ATOM 1062 C C . MET A 1 139 ? -12.382 -2.750 14.907 1.00 98.31 139 MET A C 1
ATOM 1064 O O . MET A 1 139 ? -13.029 -2.294 15.855 1.00 98.31 139 MET A O 1
ATOM 1068 N N . GLY A 1 140 ? -12.927 -3.541 13.977 1.00 98.56 140 GLY A N 1
ATOM 1069 C CA . GLY A 1 140 ? -14.313 -3.995 14.009 1.00 98.56 140 GLY A CA 1
ATOM 1070 C C . GLY A 1 140 ? -14.628 -4.820 15.256 1.00 98.56 140 GLY A C 1
ATOM 1071 O O . GLY A 1 140 ? -15.590 -4.513 15.957 1.00 98.56 140 GLY A O 1
ATOM 1072 N N . GLU A 1 141 ? -13.795 -5.808 15.583 1.00 98.62 141 GLU A N 1
ATOM 1073 C CA . GLU A 1 141 ? -13.950 -6.661 16.771 1.00 98.62 141 GLU A CA 1
ATOM 1074 C C . GLU A 1 141 ? -13.953 -5.855 18.076 1.00 98.62 141 GLU A C 1
ATOM 1076 O O . GLU A 1 141 ? -14.852 -6.018 18.906 1.00 98.62 141 GLU A O 1
ATOM 1081 N N . PHE A 1 142 ? -12.996 -4.939 18.253 1.00 98.56 142 PHE A N 1
ATOM 1082 C CA . PHE A 1 142 ? -12.949 -4.063 19.423 1.00 98.56 142 PHE A CA 1
ATOM 1083 C C . PHE A 1 142 ? -14.176 -3.156 19.509 1.00 98.56 142 PHE A C 1
ATOM 1085 O O . PHE A 1 142 ? -14.751 -2.996 20.589 1.00 98.56 142 PHE A O 1
ATOM 1092 N N . THR A 1 143 ? -14.601 -2.589 18.379 1.00 98.44 143 THR A N 1
ATOM 1093 C CA . THR A 1 143 ? -15.769 -1.701 18.320 1.00 98.44 143 THR A CA 1
ATOM 1094 C C . THR A 1 143 ? -17.058 -2.447 18.663 1.00 98.44 143 THR A C 1
ATOM 1096 O O . THR A 1 143 ? -17.822 -1.988 19.514 1.00 98.44 143 THR A O 1
ATOM 1099 N N . VAL A 1 144 ? -17.289 -3.621 18.069 1.00 98.50 144 VAL A N 1
ATOM 1100 C CA . VAL A 1 144 ? -18.448 -4.477 18.378 1.00 98.50 144 VAL A CA 1
ATOM 1101 C C . VAL A 1 144 ? -18.415 -4.907 19.842 1.00 98.50 144 VAL A C 1
ATOM 1103 O O . VAL A 1 144 ? -19.398 -4.729 20.559 1.00 98.50 144 VAL A O 1
ATOM 1106 N N . GLY A 1 145 ? -17.262 -5.368 20.328 1.00 98.25 145 GLY A N 1
ATOM 1107 C CA . GLY A 1 145 ? -17.103 -5.769 21.721 1.00 98.25 145 GLY A CA 1
ATOM 1108 C C . GLY A 1 145 ? -17.316 -4.628 22.721 1.00 98.25 145 GLY A C 1
ATOM 1109 O O . GLY A 1 145 ? -17.710 -4.890 23.858 1.00 98.25 145 GLY A O 1
ATOM 1110 N N . ALA A 1 146 ? -17.047 -3.376 22.342 1.00 97.88 146 ALA A N 1
ATOM 1111 C CA . ALA A 1 146 ? -17.350 -2.197 23.154 1.00 97.88 146 ALA A CA 1
ATOM 1112 C C . ALA A 1 146 ? -18.855 -1.881 23.157 1.00 97.88 146 ALA A C 1
ATOM 1114 O O . ALA A 1 146 ? -19.416 -1.567 24.207 1.00 97.88 146 ALA A O 1
ATOM 1115 N N . ILE A 1 147 ? -19.517 -2.004 22.002 1.00 98.19 147 ILE A N 1
ATOM 1116 C CA . ILE A 1 147 ? -20.972 -1.844 21.873 1.00 98.19 147 ILE A CA 1
ATOM 1117 C C . ILE A 1 147 ? -21.714 -2.888 22.718 1.00 98.19 147 ILE A C 1
ATOM 1119 O O . ILE A 1 147 ? -22.684 -2.543 23.394 1.00 98.19 147 ILE A O 1
ATOM 1123 N N . ASP A 1 148 ? -21.265 -4.141 22.715 1.00 98.31 148 ASP A N 1
ATOM 1124 C CA . ASP A 1 148 ? -21.893 -5.209 23.498 1.00 98.31 148 ASP A CA 1
ATOM 1125 C C . ASP A 1 148 ? -21.752 -4.976 25.008 1.00 98.31 148 ASP A C 1
ATOM 1127 O O . ASP A 1 148 ? -22.730 -5.108 25.748 1.00 98.31 148 ASP A O 1
ATOM 1131 N N . ASP A 1 149 ? -20.576 -4.54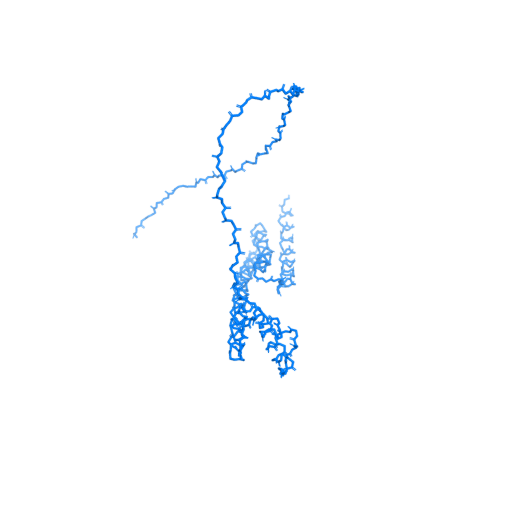0 25.470 1.00 97.50 149 ASP A N 1
ATOM 1132 C CA . ASP A 1 149 ? -20.371 -4.169 26.874 1.00 97.50 149 ASP A CA 1
ATOM 1133 C C . ASP A 1 149 ? -21.239 -2.962 27.280 1.00 97.50 149 ASP A C 1
ATOM 1135 O O . ASP A 1 149 ? -21.826 -2.968 28.366 1.00 97.50 149 ASP A O 1
ATOM 1139 N N . LEU A 1 150 ? -21.373 -1.959 26.402 1.00 95.56 150 LEU A N 1
ATOM 1140 C CA . LEU A 1 150 ? -22.266 -0.811 26.607 1.00 95.56 150 LEU A CA 1
ATOM 1141 C C . LEU A 1 150 ? -23.728 -1.251 26.741 1.00 95.56 150 LEU A C 1
ATOM 1143 O O . LEU A 1 150 ? -24.413 -0.838 27.676 1.00 95.56 150 LEU A O 1
ATOM 1147 N N . ARG A 1 151 ? -24.207 -2.112 25.835 1.00 96.88 151 ARG A N 1
ATOM 1148 C CA . ARG A 1 151 ? -25.581 -2.648 25.858 1.00 96.88 151 ARG A CA 1
ATOM 1149 C C . ARG A 1 151 ? -25.859 -3.485 27.101 1.00 96.88 151 ARG A C 1
ATOM 1151 O O . ARG A 1 151 ? -26.972 -3.456 27.616 1.00 96.88 151 ARG A O 1
ATOM 1158 N N . ALA A 1 152 ? -24.851 -4.196 27.596 1.00 97.44 152 ALA A N 1
ATOM 1159 C CA . ALA A 1 152 ? -24.926 -4.956 28.837 1.00 97.44 152 ALA A CA 1
ATOM 1160 C C . ALA A 1 152 ? -24.796 -4.083 30.104 1.00 97.44 152 ALA A C 1
ATOM 1162 O O . ALA A 1 152 ? -24.813 -4.621 31.210 1.00 97.44 152 ALA A O 1
ATOM 1163 N N . GLY A 1 153 ? -24.643 -2.758 29.969 1.00 95.38 153 GLY A N 1
ATOM 1164 C CA . GLY A 1 153 ? -24.517 -1.834 31.099 1.00 95.38 153 GLY A CA 1
ATOM 1165 C C . GLY A 1 153 ? -23.221 -2.002 31.895 1.00 95.38 153 GLY A C 1
ATOM 1166 O O . GLY A 1 153 ? -23.180 -1.665 33.080 1.00 95.38 153 GLY A O 1
ATOM 1167 N N . ARG A 1 154 ? -22.171 -2.554 31.275 1.00 95.25 154 ARG A N 1
ATOM 1168 C CA . ARG A 1 154 ? -20.888 -2.800 31.943 1.00 95.25 154 ARG A CA 1
ATOM 1169 C C . ARG A 1 154 ? -20.133 -1.503 32.216 1.00 95.25 154 ARG A C 1
ATOM 1171 O O . ARG A 1 154 ? -20.465 -0.430 31.715 1.00 95.25 154 ARG A O 1
ATOM 1178 N N . ASP A 1 155 ? -19.117 -1.611 33.065 1.00 93.44 155 ASP A N 1
ATOM 1179 C CA . ASP A 1 155 ? -18.339 -0.458 33.495 1.00 93.44 155 ASP A CA 1
ATOM 1180 C C . ASP A 1 155 ? -17.542 0.188 32.348 1.00 93.44 155 ASP A C 1
ATOM 1182 O O . ASP A 1 155 ? -16.964 -0.493 31.497 1.00 93.44 155 ASP A O 1
ATOM 1186 N N . ALA A 1 156 ? -17.480 1.522 32.358 1.00 93.38 156 ALA A N 1
ATOM 1187 C CA . ALA A 1 156 ? -16.782 2.310 31.346 1.00 93.38 156 ALA A CA 1
ATOM 1188 C C . ALA A 1 156 ? -15.271 2.015 31.296 1.00 93.38 156 ALA A C 1
ATOM 1190 O O . ALA A 1 156 ? -14.667 2.129 30.229 1.00 93.38 156 ALA A O 1
ATOM 1191 N N . GLY A 1 157 ? -14.667 1.572 32.403 1.00 91.12 157 GLY A N 1
ATOM 1192 C CA . GLY A 1 157 ? -13.273 1.138 32.459 1.00 91.12 157 GLY A CA 1
ATOM 1193 C C . GLY A 1 157 ? -12.979 -0.124 31.640 1.00 91.12 157 GLY A C 1
ATOM 1194 O O . GLY A 1 157 ? -11.842 -0.307 31.215 1.00 91.12 157 GLY A O 1
ATOM 1195 N N . LEU A 1 158 ? -13.984 -0.964 31.354 1.00 92.31 158 LEU A N 1
ATOM 1196 C CA . LEU A 1 158 ? -13.845 -2.119 30.449 1.00 92.31 158 LEU A CA 1
ATOM 1197 C C . LEU A 1 158 ? -14.035 -1.734 28.975 1.00 92.31 158 LEU A C 1
ATOM 1199 O O . LEU A 1 158 ? -13.437 -2.337 28.085 1.00 92.31 158 LEU A O 1
ATOM 1203 N N . ILE A 1 159 ? -14.857 -0.715 28.719 1.00 96.62 159 ILE A N 1
ATOM 1204 C CA . ILE A 1 159 ? -15.217 -0.257 27.371 1.00 96.62 159 ILE A CA 1
ATOM 1205 C C . ILE A 1 159 ? -14.123 0.655 26.797 1.00 96.62 159 ILE A C 1
ATOM 1207 O O . ILE A 1 159 ? -13.780 0.551 25.618 1.00 96.62 159 ILE A O 1
ATOM 1211 N N . TYR A 1 160 ? -13.551 1.535 27.626 1.00 95.56 160 TYR A N 1
ATOM 1212 C CA . TYR A 1 160 ? -12.571 2.532 27.189 1.00 95.56 160 TYR A CA 1
ATOM 1213 C C . TYR A 1 160 ? -11.346 1.916 26.489 1.00 95.56 160 TYR A C 1
ATOM 1215 O O . TYR A 1 160 ? -11.042 2.353 25.376 1.00 95.56 160 TYR A O 1
ATOM 1223 N N . PRO A 1 161 ? -10.673 0.886 27.049 1.00 95.81 161 PRO A N 1
ATOM 1224 C CA . PRO A 1 161 ? -9.505 0.284 26.412 1.00 95.81 161 PRO A CA 1
ATOM 1225 C C . PRO A 1 161 ? -9.811 -0.298 25.030 1.00 95.81 161 PRO A C 1
ATOM 1227 O O . PRO A 1 161 ? -9.006 -0.138 24.123 1.00 95.81 161 PRO A O 1
ATOM 1230 N N . LYS A 1 162 ? -10.993 -0.902 24.833 1.00 97.88 162 LYS A N 1
ATOM 1231 C CA . LYS A 1 162 ? -11.400 -1.449 23.529 1.00 97.88 162 LYS A CA 1
ATOM 1232 C C . LYS A 1 162 ? -11.479 -0.358 22.464 1.00 97.88 162 LYS A C 1
ATOM 1234 O O . LYS A 1 162 ? -10.902 -0.497 21.393 1.00 97.88 162 LYS A O 1
ATOM 1239 N N . LEU A 1 163 ? -12.161 0.748 22.762 1.00 97.94 163 LEU A N 1
ATOM 1240 C CA . LEU A 1 163 ? -12.306 1.858 21.812 1.00 97.94 163 LEU A CA 1
ATOM 1241 C C . LEU A 1 163 ? -10.990 2.614 21.592 1.00 97.94 163 LEU A C 1
ATOM 1243 O O . LEU A 1 163 ? -10.753 3.120 20.495 1.00 97.94 163 LEU A O 1
ATOM 1247 N N . ARG A 1 164 ? -10.124 2.674 22.611 1.00 96.88 164 ARG A N 1
ATOM 1248 C CA . ARG A 1 164 ? -8.766 3.209 22.468 1.00 96.88 164 ARG A CA 1
ATOM 1249 C C . ARG A 1 164 ? -7.945 2.356 21.505 1.00 96.88 164 ARG A C 1
ATOM 1251 O O . ARG A 1 164 ? -7.391 2.913 20.562 1.00 96.88 164 ARG A O 1
ATOM 1258 N N . GLU A 1 165 ? -7.938 1.039 21.691 1.00 97.56 165 GLU A N 1
ATOM 1259 C CA . GLU A 1 165 ? -7.215 0.112 20.817 1.00 97.56 165 GLU A CA 1
ATOM 1260 C C . GLU A 1 165 ? -7.767 0.163 19.383 1.00 97.56 165 GLU A C 1
ATOM 1262 O O . GLU A 1 165 ? -7.006 0.284 18.426 1.00 97.56 165 GLU A O 1
ATOM 1267 N N . ALA A 1 166 ? -9.097 0.211 19.229 1.00 98.19 166 ALA A N 1
ATOM 1268 C CA . ALA A 1 166 ? -9.750 0.404 17.933 1.00 98.19 166 ALA A CA 1
ATOM 1269 C C . ALA A 1 166 ? -9.263 1.673 17.210 1.00 98.19 166 ALA A C 1
ATOM 1271 O O . ALA A 1 166 ? -9.113 1.666 15.992 1.00 98.19 166 ALA A O 1
ATOM 1272 N N . SER A 1 167 ? -8.986 2.758 17.943 1.00 97.44 167 SER A N 1
ATOM 1273 C CA . SER A 1 167 ? -8.495 4.010 17.352 1.00 97.44 167 SER A CA 1
ATOM 1274 C C . SER A 1 167 ? -7.030 3.971 16.907 1.00 97.44 167 SER A C 1
ATOM 1276 O O . SER A 1 167 ? -6.609 4.841 16.142 1.00 97.44 167 SER A O 1
ATOM 1278 N N . ASP A 1 168 ? -6.266 2.969 17.344 1.00 96.62 168 ASP A N 1
ATOM 1279 C CA . ASP A 1 168 ? -4.863 2.799 16.964 1.00 96.62 168 ASP A CA 1
ATOM 1280 C C . ASP A 1 168 ? -4.698 1.913 15.718 1.00 96.62 168 ASP A C 1
ATOM 1282 O O . ASP A 1 168 ? -3.719 2.070 14.986 1.00 96.62 168 ASP A O 1
ATOM 1286 N N . GLU A 1 169 ? -5.657 1.033 15.415 1.00 97.50 169 GLU A N 1
ATOM 1287 C CA . GLU A 1 169 ? -5.599 0.142 14.245 1.00 97.50 169 GLU A CA 1
ATOM 1288 C C . GLU A 1 169 ? -5.441 0.886 12.897 1.00 97.50 169 GLU A C 1
ATOM 1290 O O . GLU A 1 169 ? -4.592 0.470 12.103 1.00 97.50 169 GLU A O 1
ATOM 1295 N N . PRO A 1 170 ? -6.131 2.015 12.617 1.00 96.12 170 PRO A N 1
ATOM 1296 C CA . PRO A 1 170 ? -5.917 2.754 11.370 1.00 96.12 170 PRO A CA 1
ATOM 1297 C C . PRO A 1 170 ? -4.495 3.315 11.220 1.00 96.12 170 PRO A C 1
ATOM 1299 O O . PRO A 1 170 ? -3.938 3.305 10.126 1.00 96.12 170 PRO A O 1
ATOM 1302 N N . LEU A 1 171 ? -3.859 3.730 12.323 1.00 92.38 171 LEU A N 1
ATOM 1303 C CA . LEU A 1 171 ? -2.462 4.182 12.311 1.00 92.38 171 LEU A CA 1
ATOM 1304 C C . LEU A 1 171 ? -1.494 3.024 12.016 1.00 92.38 171 LEU A C 1
ATOM 1306 O O . LEU A 1 171 ? -0.459 3.207 11.369 1.00 92.38 171 LEU A O 1
ATOM 1310 N N . ARG A 1 172 ? -1.823 1.813 12.479 1.00 92.81 172 ARG A N 1
ATOM 1311 C CA . ARG A 1 172 ? -1.051 0.610 12.143 1.00 92.81 172 ARG A CA 1
ATOM 1312 C C . ARG A 1 172 ? -1.166 0.284 10.649 1.00 92.81 172 ARG A C 1
ATOM 1314 O O . ARG A 1 172 ? -0.164 -0.089 10.043 1.00 92.81 172 ARG A O 1
ATOM 1321 N N . CYS A 1 1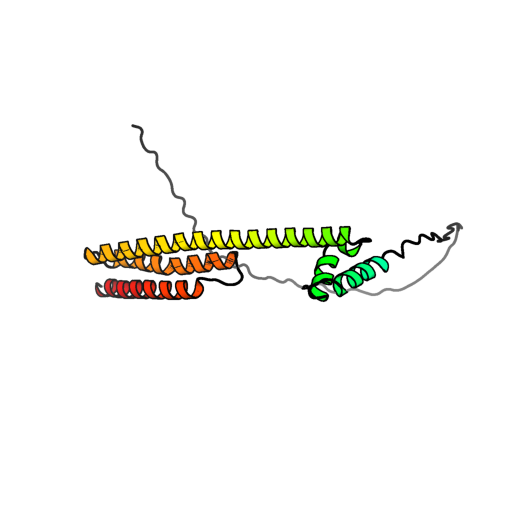73 ? -2.333 0.516 10.042 1.00 92.56 173 CYS A N 1
ATOM 1322 C CA . CYS A 1 173 ? -2.494 0.452 8.588 1.00 92.56 173 CYS A CA 1
ATOM 1323 C C . CYS A 1 173 ? -1.678 1.538 7.859 1.00 92.56 173 CYS A C 1
ATOM 1325 O O . CYS A 1 173 ? -0.984 1.218 6.898 1.00 92.56 173 CYS A O 1
ATOM 1327 N N . ASP A 1 174 ? -1.663 2.791 8.332 1.00 89.62 174 ASP A N 1
ATOM 1328 C CA . ASP A 1 174 ? -0.795 3.832 7.748 1.00 89.62 174 ASP A CA 1
ATOM 1329 C C . ASP A 1 174 ? 0.681 3.409 7.742 1.00 89.62 174 ASP A C 1
ATOM 1331 O O . ASP A 1 174 ? 1.385 3.590 6.749 1.00 89.62 174 ASP A O 1
ATOM 1335 N N . THR A 1 175 ? 1.140 2.800 8.839 1.00 86.50 175 THR A N 1
ATOM 1336 C CA . THR A 1 175 ? 2.525 2.324 8.993 1.00 86.50 175 THR A CA 1
ATOM 1337 C C . THR A 1 175 ? 2.876 1.225 7.987 1.00 86.50 175 THR A C 1
ATOM 1339 O O . THR A 1 175 ? 3.988 1.219 7.467 1.00 86.50 175 THR A O 1
ATOM 1342 N N . ALA A 1 176 ? 1.931 0.338 7.667 1.00 82.75 176 ALA A N 1
ATOM 1343 C CA . ALA A 1 176 ? 2.097 -0.694 6.642 1.00 82.75 176 ALA A CA 1
ATOM 1344 C C . ALA A 1 176 ? 2.410 -0.059 5.265 1.00 82.75 176 ALA A C 1
ATOM 1346 O O . ALA A 1 176 ? 3.403 -0.374 4.607 1.00 82.75 176 ALA A O 1
ATOM 1347 N N . PHE A 1 177 ? 1.658 0.981 4.886 1.00 79.19 177 PHE A N 1
ATOM 1348 C CA . PHE A 1 177 ? 1.865 1.697 3.622 1.00 79.19 177 PHE A CA 1
ATOM 1349 C C . PHE A 1 177 ? 3.190 2.472 3.526 1.00 79.19 177 PHE A C 1
ATOM 1351 O O . PHE A 1 177 ? 3.686 2.661 2.413 1.00 79.19 177 PHE A O 1
ATOM 1358 N N . PHE A 1 178 ? 3.794 2.886 4.647 1.00 67.88 178 PHE A N 1
ATOM 1359 C CA . PHE A 1 178 ? 5.095 3.571 4.640 1.00 67.88 178 PHE A CA 1
ATOM 1360 C C . PHE A 1 178 ? 6.242 2.697 4.111 1.00 67.88 178 PHE A C 1
ATOM 1362 O O . PHE A 1 178 ? 7.267 3.240 3.695 1.00 67.88 178 PHE A O 1
ATOM 1369 N N . HIS A 1 179 ? 6.099 1.369 4.128 1.00 60.97 179 HIS A N 1
ATOM 1370 C CA . HIS A 1 179 ? 7.182 0.452 3.772 1.00 60.97 179 HIS A CA 1
ATOM 1371 C C . HIS A 1 179 ? 7.151 -0.016 2.307 1.00 60.97 179 HIS A C 1
ATOM 1373 O O . HIS A 1 179 ? 8.204 -0.367 1.779 1.00 60.97 179 HIS A O 1
ATOM 1379 N N . GLY A 1 180 ? 5.992 0.016 1.635 1.00 57.44 180 GLY A N 1
ATOM 1380 C CA . GLY A 1 180 ? 5.825 -0.586 0.301 1.00 57.44 180 GLY A CA 1
ATOM 1381 C C . GLY A 1 180 ? 5.612 0.389 -0.864 1.00 57.44 180 GLY A C 1
ATOM 1382 O O . GLY A 1 180 ? 5.974 0.083 -1.999 1.00 57.44 180 GLY A O 1
ATOM 1383 N N . VAL A 1 181 ? 5.032 1.574 -0.635 1.00 61.31 181 VAL A N 1
ATOM 1384 C CA . VAL A 1 181 ? 4.634 2.483 -1.729 1.00 61.31 181 VAL A CA 1
ATOM 1385 C C . VAL A 1 181 ? 4.825 3.958 -1.373 1.00 61.31 181 VAL A C 1
ATOM 1387 O O . VAL A 1 181 ? 4.625 4.383 -0.243 1.00 61.31 181 VAL A O 1
ATOM 1390 N N . LYS A 1 182 ? 5.161 4.792 -2.370 1.00 66.81 182 LYS A N 1
ATOM 1391 C CA . LYS A 1 182 ? 5.357 6.248 -2.182 1.00 66.81 182 LYS A CA 1
ATOM 1392 C C . LYS A 1 182 ? 4.100 7.003 -1.727 1.00 66.81 182 LYS A C 1
ATOM 1394 O O . LYS A 1 182 ? 4.220 8.143 -1.289 1.00 66.81 182 LYS A O 1
ATOM 1399 N N . LYS A 1 183 ? 2.911 6.419 -1.895 1.00 73.25 183 LYS A N 1
ATOM 1400 C CA . LYS A 1 183 ? 1.629 7.038 -1.551 1.00 73.25 183 LYS A CA 1
ATOM 1401 C C . LYS A 1 183 ? 0.746 6.026 -0.836 1.00 73.25 183 LYS A C 1
ATOM 1403 O O . LYS A 1 183 ? 0.435 4.979 -1.397 1.00 73.25 183 LYS A O 1
ATOM 1408 N N . ASN A 1 184 ? 0.304 6.385 0.361 1.00 79.69 184 ASN A N 1
ATOM 1409 C CA . ASN A 1 184 ? -0.695 5.636 1.104 1.00 79.69 184 ASN A CA 1
ATOM 1410 C C . ASN A 1 184 ? -2.069 5.807 0.435 1.00 79.69 184 ASN A C 1
ATOM 1412 O O . ASN A 1 184 ? -2.558 6.926 0.278 1.00 79.69 184 ASN A O 1
ATOM 1416 N N . LEU A 1 185 ? -2.671 4.700 -0.004 1.00 83.56 185 LEU A N 1
ATOM 1417 C CA . LEU A 1 185 ? -3.979 4.711 -0.668 1.00 83.56 185 LEU A CA 1
ATOM 1418 C C . LEU A 1 185 ? -5.150 4.809 0.318 1.00 83.56 185 LEU A C 1
ATOM 1420 O O . LEU A 1 185 ? -6.260 5.086 -0.118 1.00 83.56 185 LEU A O 1
ATOM 1424 N N . MET A 1 186 ? -4.889 4.598 1.610 1.00 88.75 186 MET A N 1
ATOM 1425 C CA . MET A 1 186 ? -5.882 4.537 2.685 1.00 88.75 186 MET A CA 1
ATOM 1426 C C . MET A 1 186 ? -5.799 5.736 3.638 1.00 88.75 186 MET A C 1
ATOM 1428 O O . MET A 1 186 ? -6.469 5.746 4.662 1.00 88.75 186 MET A O 1
ATOM 1432 N N . GLU A 1 187 ? -4.963 6.740 3.350 1.00 89.88 187 GLU A N 1
ATOM 1433 C CA . GLU A 1 187 ? -4.667 7.849 4.274 1.00 89.88 187 GLU A CA 1
ATOM 1434 C C . GLU A 1 187 ? -5.937 8.558 4.771 1.00 89.88 187 GLU A C 1
ATOM 1436 O O . GLU A 1 187 ? -6.091 8.837 5.964 1.00 89.88 187 GLU A O 1
ATOM 1441 N N . LYS A 1 188 ? -6.874 8.826 3.856 1.00 93.88 188 LYS A N 1
ATOM 1442 C CA . LYS A 1 188 ? -8.128 9.502 4.185 1.00 93.88 188 LYS A CA 1
ATOM 1443 C C . LYS A 1 188 ? -8.998 8.619 5.078 1.00 93.88 188 LYS A C 1
ATOM 1445 O O . LYS A 1 188 ? -9.426 9.056 6.145 1.00 93.88 188 LYS A O 1
ATOM 1450 N N . GLU A 1 189 ? -9.230 7.383 4.658 1.00 95.38 189 GLU A N 1
ATOM 1451 C CA . GLU A 1 189 ? -10.050 6.399 5.360 1.00 95.38 189 GLU A CA 1
ATOM 1452 C C . GLU A 1 189 ? -9.475 6.103 6.752 1.00 95.38 189 GLU A C 1
ATOM 1454 O O . GLU A 1 189 ? -10.223 6.030 7.729 1.00 95.38 189 GLU A O 1
ATOM 1459 N N . ASN A 1 190 ? -8.149 6.007 6.870 1.00 95.00 190 ASN A N 1
ATOM 1460 C CA . ASN A 1 190 ? -7.460 5.774 8.134 1.00 95.00 190 ASN A CA 1
ATOM 1461 C C . ASN A 1 190 ? -7.632 6.951 9.096 1.00 95.00 190 ASN A C 1
ATOM 1463 O O . ASN A 1 190 ? -7.951 6.750 10.272 1.00 95.00 190 ASN A O 1
ATOM 1467 N N . SER A 1 191 ? -7.489 8.180 8.598 1.00 95.88 191 SER A N 1
ATOM 1468 C CA . SER A 1 191 ? -7.719 9.394 9.384 1.00 95.88 191 SER A CA 1
ATOM 1469 C C . SER A 1 191 ? -9.160 9.473 9.901 1.00 95.88 191 SER A C 1
ATOM 1471 O O . SER A 1 191 ? -9.390 9.704 11.092 1.00 95.88 191 SER A O 1
ATOM 1473 N N . GLU A 1 192 ? -10.143 9.223 9.035 1.00 97.56 192 GLU A N 1
ATOM 1474 C CA . GLU A 1 192 ? -11.562 9.261 9.400 1.00 97.56 192 GLU A CA 1
ATOM 1475 C C . GLU A 1 192 ? -11.909 8.205 10.461 1.00 97.56 192 GLU A C 1
ATOM 1477 O O . GLU A 1 192 ? -12.480 8.536 11.505 1.00 97.56 192 GLU A O 1
ATOM 1482 N N . ASN A 1 193 ? -11.500 6.952 10.253 1.00 97.88 193 ASN A N 1
ATOM 1483 C CA . ASN A 1 193 ? -11.778 5.854 11.182 1.00 97.88 193 ASN A CA 1
ATOM 1484 C C . ASN A 1 193 ? -11.086 6.042 12.538 1.00 97.88 193 ASN A C 1
ATOM 1486 O O . ASN A 1 193 ? -11.701 5.818 13.587 1.00 97.88 193 ASN A O 1
ATOM 1490 N N . LYS A 1 194 ? -9.845 6.541 12.534 1.00 97.25 194 LYS A N 1
ATOM 1491 C CA . LYS A 1 194 ? -9.131 6.918 13.758 1.00 97.25 194 LYS A CA 1
ATOM 1492 C C . LYS A 1 194 ? -9.916 7.955 14.550 1.00 97.25 194 LYS A C 1
ATOM 1494 O O . LYS A 1 194 ? -10.123 7.776 15.748 1.00 97.25 194 LYS A O 1
ATOM 1499 N N . ASN A 1 195 ? -10.369 9.023 13.895 1.00 97.88 195 ASN A N 1
ATOM 1500 C CA . ASN A 1 195 ? -11.084 10.112 14.561 1.00 97.88 195 ASN A CA 1
ATOM 1501 C C . ASN A 1 195 ? -12.414 9.643 15.170 1.00 97.88 195 ASN A C 1
ATOM 1503 O O . ASN A 1 195 ? -12.742 10.038 16.291 1.00 97.88 195 ASN A O 1
ATOM 1507 N N . LEU A 1 196 ? -13.148 8.763 14.482 1.00 98.31 196 LEU A N 1
ATOM 1508 C CA . LEU A 1 196 ? -14.402 8.194 14.988 1.00 98.31 196 LEU A CA 1
ATOM 1509 C C . LEU A 1 196 ? -14.189 7.326 16.236 1.00 98.31 196 LEU A C 1
ATOM 1511 O O . LEU A 1 196 ? -14.842 7.544 17.261 1.00 98.31 196 LEU A O 1
ATOM 1515 N N . ALA A 1 197 ? -13.251 6.378 16.190 1.00 97.75 197 ALA A N 1
ATOM 1516 C CA . ALA A 1 197 ? -12.940 5.540 17.349 1.00 97.75 197 ALA A CA 1
ATOM 1517 C C . ALA A 1 197 ? -12.358 6.369 18.507 1.00 97.75 197 ALA A C 1
ATOM 1519 O O . ALA A 1 197 ? -12.709 6.165 19.673 1.00 97.75 197 ALA A O 1
ATOM 1520 N N . HIS A 1 198 ? -11.539 7.376 18.191 1.00 97.50 198 HIS A N 1
ATOM 1521 C CA . HIS A 1 198 ? -10.995 8.298 19.180 1.00 97.50 198 HIS A CA 1
ATOM 1522 C C . HIS A 1 198 ? -12.094 9.088 19.897 1.00 97.50 198 HIS A C 1
ATOM 1524 O O . HIS A 1 198 ? -12.075 9.188 21.128 1.00 97.50 198 HIS A O 1
ATOM 1530 N N . LEU A 1 199 ? -13.076 9.609 19.157 1.00 98.12 199 LEU A N 1
ATOM 1531 C CA . LEU A 1 199 ? -14.243 10.280 19.727 1.00 98.12 199 LEU A CA 1
ATOM 1532 C C . LEU A 1 199 ? -15.000 9.349 20.686 1.00 98.12 199 LEU A C 1
ATOM 1534 O O . LEU A 1 199 ? -15.275 9.734 21.823 1.00 98.12 199 LEU A O 1
ATOM 1538 N N . ALA A 1 200 ? -15.273 8.111 20.266 1.00 97.75 200 ALA A N 1
ATOM 1539 C CA . ALA A 1 200 ? -15.966 7.125 21.095 1.00 97.75 200 ALA A CA 1
ATOM 1540 C C . ALA A 1 200 ? -15.186 6.792 22.385 1.00 97.75 200 ALA A C 1
ATOM 1542 O O . ALA A 1 200 ? -15.764 6.757 23.480 1.00 97.75 200 ALA A O 1
ATOM 1543 N N . SER A 1 201 ? -13.865 6.611 22.286 1.00 96.75 201 SER A N 1
ATOM 1544 C CA . SER A 1 201 ? -13.006 6.384 23.457 1.00 96.75 201 SER A CA 1
ATOM 1545 C C . SER A 1 201 ? -13.008 7.595 24.399 1.00 96.75 201 SER A C 1
ATOM 1547 O O . SER A 1 201 ? -13.151 7.433 25.608 1.00 96.75 201 SER A O 1
ATOM 1549 N N . SER A 1 202 ? -12.969 8.816 23.859 1.00 96.50 202 SER A N 1
ATOM 1550 C CA . SER A 1 202 ? -12.976 10.056 24.644 1.00 96.50 202 SER A CA 1
ATOM 1551 C C . SER A 1 202 ? -14.280 10.223 25.425 1.00 96.50 202 SER A C 1
ATOM 1553 O O . SER A 1 202 ? -14.258 10.552 26.609 1.00 96.50 202 SER A O 1
ATOM 1555 N N . ILE A 1 203 ? -15.426 9.932 24.803 1.00 96.06 203 ILE A N 1
ATOM 1556 C CA . ILE A 1 203 ? -16.728 9.940 25.487 1.00 96.06 203 ILE A CA 1
ATOM 1557 C C . ILE A 1 203 ? -16.744 8.898 26.612 1.00 96.06 203 ILE A C 1
ATOM 1559 O O . ILE A 1 203 ? -17.174 9.196 27.727 1.00 96.06 203 ILE A O 1
ATOM 1563 N N . THR A 1 204 ? -16.223 7.697 26.357 1.00 94.81 204 THR A N 1
ATOM 1564 C CA . THR A 1 204 ? -16.166 6.629 27.367 1.00 94.81 204 THR A CA 1
ATOM 1565 C C . THR A 1 204 ? -15.265 7.002 28.547 1.00 94.81 204 THR A C 1
ATOM 1567 O O . THR A 1 204 ? -15.626 6.762 29.699 1.00 94.81 204 THR A O 1
ATOM 1570 N N . PHE A 1 205 ? -14.137 7.667 28.290 1.00 93.31 205 PHE A N 1
ATOM 1571 C CA . PHE A 1 205 ? -13.265 8.209 29.333 1.00 93.31 205 PHE A CA 1
ATOM 1572 C C . PHE A 1 205 ? -13.996 9.220 30.228 1.00 93.31 205 PHE A C 1
ATOM 1574 O O . PHE A 1 205 ? -13.840 9.204 31.449 1.00 93.31 205 PHE A O 1
ATOM 1581 N N . LEU A 1 206 ? -14.840 10.080 29.653 1.00 93.31 206 LEU A N 1
ATOM 1582 C CA . LEU A 1 206 ? -15.650 11.020 30.433 1.00 93.31 206 LEU A CA 1
ATOM 1583 C C . LEU A 1 206 ? -16.706 10.305 31.290 1.00 93.31 206 LEU A C 1
ATOM 1585 O O . LEU A 1 206 ? -16.974 10.742 32.407 1.00 93.31 206 LEU A O 1
ATOM 1589 N N . LEU A 1 207 ? -17.287 9.204 30.803 1.00 89.38 207 LEU A N 1
ATOM 1590 C CA . LEU A 1 207 ? -18.220 8.384 31.586 1.00 89.38 207 LEU A CA 1
ATOM 1591 C C . LEU A 1 207 ? -17.530 7.696 32.768 1.00 89.38 207 LEU A C 1
ATOM 1593 O O . LEU A 1 207 ? -18.110 7.628 33.849 1.00 89.38 207 LEU A O 1
ATOM 1597 N N . PHE A 1 208 ? -16.300 7.220 32.565 1.00 83.44 208 PHE A N 1
ATOM 1598 C CA . PHE A 1 208 ? -15.477 6.624 33.614 1.00 83.44 208 PHE A CA 1
ATOM 1599 C C . PHE A 1 208 ? -15.137 7.640 34.716 1.00 83.44 208 PHE A C 1
ATOM 1601 O O . PHE A 1 208 ? -15.401 7.387 35.887 1.00 83.44 208 PHE A O 1
ATOM 1608 N N . ASN A 1 209 ? -14.636 8.824 34.351 1.00 80.88 209 ASN A N 1
ATOM 1609 C CA . ASN A 1 209 ? -14.171 9.815 35.333 1.00 80.88 209 ASN A CA 1
ATOM 1610 C C . ASN A 1 209 ? -15.287 10.581 36.057 1.00 80.88 209 ASN A C 1
ATOM 1612 O O . ASN A 1 209 ? -15.018 11.216 37.068 1.00 80.88 209 ASN A O 1
ATOM 1616 N N . ARG A 1 2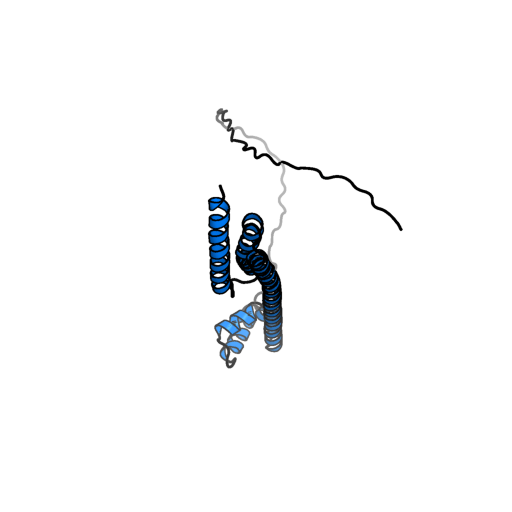10 ? -16.536 10.536 35.575 1.00 70.56 210 ARG A N 1
ATOM 1617 C CA . ARG A 1 210 ? -17.694 11.099 36.299 1.00 70.56 210 ARG A CA 1
ATOM 1618 C C . ARG A 1 210 ? -18.166 10.234 37.474 1.00 70.56 210 ARG A C 1
ATOM 1620 O O . ARG A 1 210 ? -19.084 10.643 38.177 1.00 70.56 210 ARG A O 1
ATOM 1627 N N . ARG A 1 211 ? -17.611 9.029 37.641 1.00 58.16 211 ARG A N 1
ATOM 1628 C CA . ARG A 1 211 ? -17.956 8.091 38.724 1.00 58.16 211 ARG A CA 1
ATOM 1629 C C . ARG A 1 211 ? -17.022 8.192 39.943 1.00 58.16 211 ARG A C 1
ATOM 1631 O O . ARG A 1 211 ? -17.201 7.415 40.877 1.00 58.16 211 ARG A O 1
ATOM 1638 N N . CYS A 1 212 ? -16.071 9.129 39.929 1.00 48.16 212 CYS A N 1
ATOM 1639 C CA . CYS A 1 212 ? -15.219 9.512 41.059 1.00 48.16 212 CYS A CA 1
ATOM 1640 C C . CYS A 1 212 ? -15.682 10.858 41.622 1.00 48.16 212 CYS A C 1
ATOM 1642 O O . CYS A 1 212 ? -15.603 11.023 42.858 1.00 48.16 212 CYS A O 1
#

Sequence (212 aa):
MYAAGHAPVQNSTTRYRHHGRVETRRGSDRNTDPHTKLFTLLQMQPCVVLLLTLAILPSLVASTTSSLINTTCSKAPNVSYDHCVNVLSADPAGASATDKRRLLIAAAKQTVHSVTSTVHIMSDLIQELNTCIQYYQRMGEFTVGAIDDLRAGRDAGLIYPKLREASDEPLRCDTAFFHGVKKNLMEKENSENKNLAHLASSITFLLFNRRC

Foldseek 3Di:
DDDDDDDDDDDDDDDDDDDDDDDDDDDDDDDDDDDDDDDDDDDDDDDDDDDDDDPDDPPDQQPQLVVVQQVCLVPDPPDHSVRSSCQQCVDPQSSRPNDVVSSVVSNVVSVVVVVVVVVQLVVLVVVLVVLLVVLQVLLVVLVVVLVVCVVVVHALVVNLVSLVSSLCSLVVSVVSCVPRDPDDPCVVVSVVSNVVSVVVSVVSVVRNVVVD

pLDDT: mean 75.99, std 25.76, range [28.09, 98.62]

Radius of gyration: 37.4 Å; chains: 1; bounding box: 108×61×78 Å

InterPro domains:
  IPR006501 Pectinesterase inhibitor domain [PF04043] (67-201)
  IPR006501 Pectinesterase inhibitor domain [SM00856] (64-203)
  IPR006501 Pectinesterase inhibitor domain [TIGR01614] (49-204)
  IPR035513 Invertase/pectin methylesterase inhibitor domain superfamily [G3DSA:1.20.140.40] (64-207)
  IPR035513 Invertase/pectin methylesterase inhibitor domain superfamily [SSF101148] (66-207)